Protein AF-A4TTU2-F1 (afdb_monomer_lite)

Sequence (361 aa):
MKFPWSRRRPIPAPISAWRREWPEAVPTIPEGDGVYTRAAINAEIRSVARVAGLGQDFVDGLIDRDASADEARRAAFAELAQRSGPTIRTEQVRVEHVSSHDDPDARAREMGEALYARINPAHALSEPARRYAYSTCAEMARELLTLRGHAVTGLSPAAIVTRALHTTSDFGIILGDTVGRTLRAAYQAAPSGIRQLGRQTSARDFRAVNKIMLGEAPLLEKLGEHGEIKAGTMAEAREAYKIETWARKIGITRQVIVNDDLGAFSDLARRMGQGAAETEARLLVELVEANSGNGPKLADGKPLFHADHGNKAGSGAAISDTTLSAARLALRTQKGIEDRIIRVTPKYLLVPPALETEAER

Foldseek 3Di:
DDDDDDDDDDDDDDPDPPPPDDDDDDDDDPPPPDPDDLVNQLVLLVVLCVVLVHDPVLSVVCSVVSHGSVRSNVVSVVVSVVVPPDPPPPPPPPPPCPPPCPPLVNVLVLLLLLLLCVLPVVDDHDPSSVVNVPPALLRSLLVQCVNVVHDPPPDDSLRSLVCSVVDPTCSVVSLVVSLVVLLQVLLVVDDQPLCVVDDDDDDPDFDKDKDKDKADDDDFDDADPPRDGDDDDIDIFIWTDGDDDDDDDDDDDSVCRSVSVSVVSNVVSNVNSNVVNVVVSVVSVCQCCPPNRQGPQGPVRDGVRDVVQLRHDPDDDAQDPVVVVVNQVSLQQRADPVRHGPRHGDDDDDDDPVCPVVNVD

Structure (mmCIF, N/CA/C/O backbone):
data_AF-A4TTU2-F1
#
_entry.id   AF-A4TTU2-F1
#
loop_
_atom_site.group_PDB
_atom_site.id
_atom_site.type_symbol
_atom_site.label_atom_id
_atom_site.label_alt_id
_atom_site.label_comp_id
_atom_site.label_asym_id
_atom_site.label_entity_id
_atom_site.label_seq_id
_atom_site.pdbx_PDB_ins_code
_atom_site.Cartn_x
_atom_site.Cartn_y
_atom_site.Cartn_z
_atom_site.occupancy
_atom_site.B_iso_or_equiv
_atom_site.auth_seq_id
_atom_site.auth_comp_id
_atom_site.auth_asym_id
_atom_site.auth_atom_id
_atom_site.pdbx_PDB_model_num
ATOM 1 N N . MET A 1 1 ? 51.276 -43.465 20.034 1.00 39.69 1 MET A N 1
ATOM 2 C CA . MET A 1 1 ? 50.293 -44.504 20.407 1.00 39.69 1 MET A CA 1
ATOM 3 C C . MET A 1 1 ? 49.279 -44.603 19.269 1.00 39.69 1 MET A C 1
ATOM 5 O O . MET A 1 1 ? 48.513 -43.673 19.069 1.00 39.69 1 MET A O 1
ATOM 9 N N . LYS A 1 2 ? 49.399 -45.636 18.424 1.00 36.66 2 LYS A N 1
ATOM 10 C CA . LYS A 1 2 ? 48.495 -45.931 17.297 1.00 36.66 2 LYS A CA 1
ATOM 11 C C . LYS A 1 2 ? 47.301 -46.725 17.836 1.00 36.66 2 LYS A C 1
ATOM 13 O O . LYS A 1 2 ? 47.544 -47.682 18.562 1.00 36.66 2 LYS A O 1
ATOM 18 N N . PHE A 1 3 ? 46.071 -46.399 17.438 1.00 32.44 3 PHE A N 1
ATOM 19 C CA . PHE A 1 3 ? 44.934 -47.324 17.538 1.00 32.44 3 PHE A CA 1
ATOM 20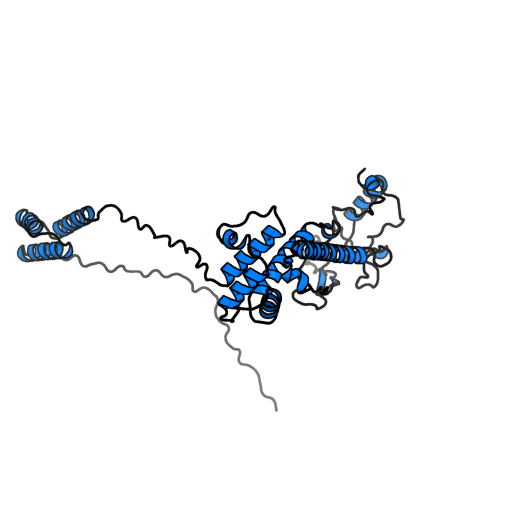 C C . PHE A 1 3 ? 44.074 -47.293 16.259 1.00 32.44 3 PHE A C 1
ATOM 22 O O . PHE A 1 3 ? 44.051 -46.266 15.578 1.00 32.44 3 PHE A O 1
ATOM 29 N N . PRO A 1 4 ? 43.454 -48.430 15.882 1.00 40.94 4 PRO A N 1
ATOM 30 C CA . PRO A 1 4 ? 43.157 -48.780 14.500 1.00 40.94 4 PRO A CA 1
ATOM 31 C C . PRO A 1 4 ? 41.667 -48.679 14.121 1.00 40.94 4 PRO A C 1
ATOM 33 O O . PRO A 1 4 ? 40.790 -48.353 14.913 1.00 40.94 4 PRO A O 1
ATOM 36 N N . TRP A 1 5 ? 41.441 -48.980 12.847 1.00 31.05 5 TRP A N 1
ATOM 37 C CA . TRP A 1 5 ? 40.225 -48.956 12.040 1.00 31.05 5 TRP A CA 1
ATOM 38 C C . TRP A 1 5 ? 38.972 -49.721 12.534 1.00 31.05 5 TRP A C 1
ATOM 40 O O . TRP A 1 5 ? 39.038 -50.831 13.049 1.00 31.05 5 TRP A O 1
ATOM 50 N N . SER A 1 6 ? 37.830 -49.152 12.117 1.00 38.03 6 SER A N 1
ATOM 51 C CA . SER A 1 6 ? 36.593 -49.766 11.589 1.00 38.03 6 SER A CA 1
ATOM 52 C C . SER A 1 6 ? 35.664 -50.600 12.484 1.00 38.03 6 SER A C 1
ATOM 54 O O . SER A 1 6 ? 35.965 -51.740 12.821 1.00 38.03 6 SER A O 1
ATOM 56 N N . ARG A 1 7 ? 34.419 -50.112 12.637 1.00 38.97 7 ARG A N 1
ATOM 57 C CA . ARG A 1 7 ? 33.187 -50.900 12.418 1.00 38.97 7 ARG A CA 1
ATOM 58 C C . ARG A 1 7 ? 32.114 -50.022 11.760 1.00 38.97 7 ARG A C 1
ATOM 60 O O . ARG A 1 7 ? 31.706 -49.004 12.311 1.00 38.97 7 ARG A O 1
ATOM 67 N N . ARG A 1 8 ? 31.691 -50.417 10.554 1.00 39.28 8 ARG A N 1
ATOM 68 C CA . ARG A 1 8 ? 30.565 -49.839 9.805 1.00 39.28 8 ARG A CA 1
ATOM 69 C C . ARG A 1 8 ? 29.252 -50.158 10.531 1.00 39.28 8 ARG A C 1
ATOM 71 O O . ARG A 1 8 ? 29.053 -51.292 10.955 1.00 39.28 8 ARG A O 1
ATOM 78 N N . ARG A 1 9 ? 28.361 -49.170 10.654 1.00 39.72 9 ARG A N 1
ATOM 79 C CA . ARG A 1 9 ? 26.955 -49.371 11.046 1.00 39.72 9 ARG A CA 1
ATOM 80 C C . ARG A 1 9 ? 26.172 -49.952 9.852 1.00 39.72 9 ARG A C 1
ATOM 82 O O . ARG A 1 9 ? 26.466 -49.553 8.725 1.00 39.72 9 ARG A O 1
ATOM 89 N N . PRO A 1 10 ? 25.215 -50.873 10.059 1.00 43.41 10 PRO A N 1
ATOM 90 C CA . PRO A 1 10 ? 24.438 -51.450 8.967 1.00 43.41 10 PRO A CA 1
ATOM 91 C C . PRO A 1 10 ? 23.460 -50.426 8.370 1.00 43.41 10 PRO A C 1
ATOM 93 O O . PRO A 1 10 ? 22.861 -49.623 9.084 1.00 43.41 10 PRO A O 1
ATOM 96 N N . ILE A 1 11 ? 23.340 -50.465 7.043 1.00 45.16 11 ILE A N 1
ATOM 97 C CA . ILE A 1 11 ? 22.445 -49.660 6.202 1.00 45.16 11 ILE A CA 1
ATOM 98 C C . ILE A 1 11 ? 21.032 -50.276 6.272 1.00 45.16 11 ILE A C 1
ATOM 100 O O . ILE A 1 11 ? 20.929 -51.501 6.182 1.00 45.16 11 ILE A O 1
ATOM 104 N N . PRO A 1 12 ? 19.946 -49.493 6.425 1.00 45.53 12 PRO A N 1
ATOM 105 C CA . PRO A 1 12 ? 18.586 -50.029 6.404 1.00 45.53 12 PRO A CA 1
ATOM 106 C C . PRO A 1 12 ? 18.167 -50.474 4.990 1.00 45.53 12 PRO A C 1
ATOM 108 O O . PRO A 1 12 ? 18.483 -49.823 3.996 1.00 45.53 12 PRO A O 1
ATOM 111 N N . ALA A 1 13 ? 17.463 -51.606 4.926 1.00 47.50 13 ALA A N 1
ATOM 112 C CA . ALA A 1 13 ? 16.973 -52.265 3.714 1.00 47.50 13 ALA A CA 1
ATOM 113 C C . ALA A 1 13 ? 15.907 -51.437 2.944 1.00 47.50 13 ALA A C 1
ATOM 115 O O . ALA A 1 13 ? 15.259 -50.572 3.538 1.00 47.50 13 ALA A O 1
ATOM 116 N N . PRO A 1 14 ? 15.709 -51.687 1.630 1.00 42.97 14 PRO A N 1
ATOM 117 C CA . PRO A 1 14 ? 14.883 -50.851 0.755 1.00 42.97 14 PRO A CA 1
ATOM 118 C C . PRO A 1 14 ? 13.366 -51.008 0.963 1.00 42.97 14 PRO A C 1
ATOM 120 O O . PRO A 1 14 ? 12.851 -52.073 1.303 1.00 42.97 14 PRO A O 1
ATOM 123 N N . ILE A 1 15 ? 12.652 -49.914 0.684 1.00 45.69 15 ILE A N 1
ATOM 124 C CA . ILE A 1 15 ? 11.195 -49.741 0.766 1.00 45.69 15 ILE A CA 1
ATOM 125 C C . ILE A 1 15 ? 10.496 -50.693 -0.220 1.00 45.69 15 ILE A C 1
ATOM 127 O O . ILE A 1 15 ? 10.371 -50.391 -1.402 1.00 45.69 15 ILE A O 1
ATOM 131 N N . SER A 1 16 ? 10.030 -51.849 0.257 1.00 44.28 16 SER A N 1
ATOM 132 C CA . SER A 1 16 ? 9.138 -52.742 -0.511 1.00 44.28 16 SER A CA 1
ATOM 133 C C . SER A 1 16 ? 8.045 -53.421 0.332 1.00 44.28 16 SER A C 1
ATOM 135 O O . SER A 1 16 ? 7.352 -54.312 -0.146 1.00 44.28 16 SER A O 1
ATOM 137 N N . ALA A 1 17 ? 7.809 -52.963 1.565 1.00 43.22 17 ALA A N 1
ATOM 138 C CA . ALA A 1 17 ? 6.915 -53.625 2.522 1.00 43.22 17 ALA A CA 1
ATOM 139 C C . ALA A 1 17 ? 5.538 -52.945 2.699 1.00 43.22 17 ALA A C 1
ATOM 141 O O . ALA A 1 17 ? 5.076 -52.767 3.820 1.00 43.22 17 ALA A O 1
ATOM 142 N N . TRP A 1 18 ? 4.855 -52.592 1.605 1.00 37.19 18 TRP A N 1
ATOM 143 C CA . TRP A 1 18 ? 3.417 -52.268 1.646 1.00 37.19 18 TRP A CA 1
ATOM 144 C C . TRP A 1 18 ? 2.642 -53.114 0.633 1.00 37.19 18 TRP A C 1
ATOM 146 O O . TRP A 1 18 ? 1.965 -52.602 -0.258 1.00 37.19 18 TRP A O 1
ATOM 156 N N . ARG A 1 19 ? 2.743 -54.441 0.763 1.00 37.75 19 ARG A N 1
ATOM 157 C CA . ARG A 1 19 ? 1.760 -55.361 0.187 1.00 37.75 19 ARG A CA 1
ATOM 158 C C . ARG A 1 19 ? 0.642 -55.498 1.220 1.00 37.75 19 ARG A C 1
ATOM 160 O O . ARG A 1 19 ? 0.854 -56.031 2.299 1.00 37.75 19 ARG A O 1
ATOM 167 N N . ARG A 1 20 ? -0.526 -54.933 0.911 1.00 43.12 20 ARG A N 1
ATOM 168 C CA . ARG A 1 20 ? -1.754 -55.067 1.702 1.00 43.12 20 ARG A CA 1
ATOM 169 C C . ARG A 1 20 ? -2.197 -56.534 1.619 1.00 43.12 20 ARG A C 1
ATOM 171 O O . ARG A 1 20 ? -2.842 -56.923 0.650 1.00 43.12 20 ARG A O 1
ATOM 178 N N . GLU A 1 21 ? -1.764 -57.346 2.578 1.00 41.00 21 GLU A N 1
ATOM 179 C CA . GLU A 1 21 ? -2.274 -58.700 2.802 1.00 41.00 21 GLU A CA 1
ATOM 180 C C . GLU A 1 21 ? -3.731 -58.585 3.257 1.00 41.00 21 GLU A C 1
ATOM 182 O O . GLU A 1 21 ? -4.039 -58.003 4.296 1.00 41.00 21 GLU A O 1
ATOM 187 N N . TRP A 1 22 ? -4.643 -59.066 2.417 1.00 40.12 22 TRP A N 1
ATOM 188 C CA . TRP A 1 22 ? -6.020 -59.317 2.817 1.00 40.12 22 TRP A CA 1
ATOM 189 C C . TRP A 1 22 ? -6.011 -60.581 3.683 1.00 40.12 22 TRP A C 1
ATOM 191 O O . TRP A 1 22 ? -5.396 -61.560 3.261 1.00 40.12 22 TRP A O 1
ATOM 201 N N . PRO A 1 23 ? -6.648 -60.604 4.865 1.00 48.16 23 PRO A N 1
ATOM 202 C CA . PRO A 1 23 ? -6.788 -61.847 5.608 1.00 48.16 23 PRO A CA 1
ATOM 203 C C . PRO A 1 23 ? -7.642 -62.832 4.796 1.00 48.16 23 PRO A C 1
ATOM 205 O O . PRO A 1 23 ? -8.808 -62.565 4.501 1.00 48.16 23 PRO A O 1
ATOM 208 N N . GLU A 1 24 ? -7.036 -63.954 4.409 1.00 50.44 24 GLU A N 1
ATOM 209 C CA . GLU A 1 24 ? -7.737 -65.139 3.920 1.00 50.44 24 GLU A CA 1
ATOM 210 C C . GLU A 1 24 ? -8.471 -65.846 5.071 1.00 50.44 24 GLU A C 1
ATOM 212 O O . GLU A 1 24 ? -8.042 -65.804 6.224 1.00 50.44 24 GLU A O 1
ATOM 217 N N . ALA A 1 25 ? -9.551 -66.536 4.690 1.00 44.88 25 ALA A N 1
ATOM 218 C CA . ALA A 1 25 ? -10.507 -67.316 5.482 1.00 44.88 25 ALA A CA 1
ATOM 219 C C . ALA A 1 25 ? -11.622 -66.515 6.187 1.00 44.88 25 ALA A C 1
ATOM 221 O O . ALA A 1 25 ? -11.540 -66.134 7.354 1.00 44.88 25 ALA A O 1
ATOM 222 N N . VAL A 1 26 ? -12.743 -66.361 5.472 1.00 46.72 26 VAL A N 1
ATOM 223 C CA . VAL A 1 26 ? -14.061 -66.165 6.091 1.00 46.72 26 VAL A CA 1
ATOM 224 C C . VAL A 1 26 ? -14.379 -67.433 6.898 1.00 46.72 26 VAL A C 1
ATOM 226 O O . VAL A 1 26 ? -14.297 -68.523 6.327 1.00 46.72 26 VAL A O 1
ATOM 229 N N . PRO A 1 27 ? -14.733 -67.347 8.192 1.00 41.09 27 PRO A N 1
ATOM 230 C CA . PRO A 1 27 ? -15.178 -68.516 8.935 1.00 41.09 27 PRO A CA 1
ATOM 231 C C . PRO A 1 27 ? -16.470 -69.043 8.303 1.00 41.09 27 PRO A C 1
ATOM 233 O O . PRO A 1 27 ? -17.492 -68.356 8.283 1.00 41.09 27 PRO A O 1
ATOM 236 N N . THR A 1 28 ? -16.423 -70.261 7.767 1.00 44.53 28 THR A N 1
ATOM 237 C CA . THR A 1 28 ? -17.619 -70.993 7.351 1.00 44.53 28 THR A CA 1
ATOM 238 C C . THR A 1 28 ? -18.471 -71.254 8.588 1.00 44.53 28 THR A C 1
ATOM 240 O O . THR A 1 28 ? -18.028 -71.924 9.523 1.00 44.53 28 THR A O 1
ATOM 243 N N . ILE A 1 29 ? -19.681 -70.699 8.605 1.00 36.28 29 ILE A N 1
ATOM 244 C CA . ILE A 1 29 ? -20.700 -71.004 9.610 1.00 36.28 29 ILE A CA 1
ATOM 245 C C . ILE A 1 29 ? -21.027 -72.499 9.463 1.00 36.28 29 ILE A C 1
ATOM 247 O O . ILE A 1 29 ? -21.279 -72.930 8.338 1.00 36.28 29 ILE A O 1
ATOM 251 N N . PRO A 1 30 ? -20.994 -73.307 10.535 1.00 40.56 30 PRO A N 1
ATOM 252 C CA . PRO A 1 30 ? -21.397 -74.702 10.434 1.00 40.56 30 PRO A CA 1
ATOM 253 C C . PRO A 1 30 ? -22.881 -74.763 10.052 1.00 40.56 30 PRO A C 1
ATOM 255 O O . PRO A 1 30 ? -23.725 -74.212 10.761 1.00 40.56 30 PRO A O 1
ATOM 258 N N . GLU A 1 31 ? -23.196 -75.415 8.932 1.00 43.19 31 GLU A N 1
ATOM 259 C CA . GLU A 1 31 ? -24.565 -75.796 8.584 1.00 43.19 31 GLU A CA 1
ATOM 260 C C . GLU A 1 31 ? -25.052 -76.789 9.645 1.00 43.19 31 GLU A C 1
ATOM 262 O O . GLU A 1 31 ? -24.618 -77.938 9.720 1.00 43.19 31 GLU A O 1
ATOM 267 N N . GLY A 1 32 ? -25.8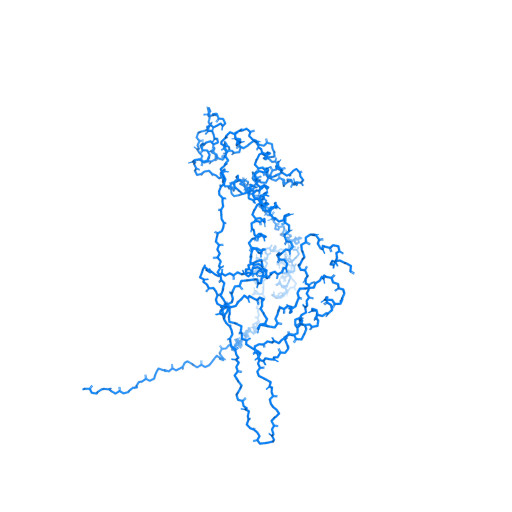81 -76.294 10.562 1.00 41.66 32 GLY A N 1
ATOM 268 C CA . GLY A 1 32 ? -26.500 -77.105 11.594 1.00 41.66 32 GLY A CA 1
ATOM 269 C C . GLY A 1 32 ? -27.661 -77.899 11.015 1.00 41.66 32 GLY A C 1
ATOM 270 O O . GLY A 1 32 ? -28.800 -77.455 11.112 1.00 41.66 32 GLY A O 1
ATOM 271 N N . ASP A 1 33 ? -27.389 -79.094 10.494 1.00 48.25 33 ASP A N 1
ATOM 272 C CA . ASP A 1 33 ? -28.404 -80.122 10.215 1.00 48.25 33 ASP A CA 1
ATOM 273 C C . ASP A 1 33 ? -28.895 -80.765 11.527 1.00 48.25 33 ASP A C 1
ATOM 275 O O . ASP A 1 33 ? -28.746 -81.961 11.791 1.00 48.25 33 ASP A O 1
ATOM 279 N N . GLY A 1 34 ? -29.460 -79.942 12.410 1.00 50.78 34 GLY A N 1
ATOM 280 C CA . GLY A 1 34 ? -30.191 -80.400 13.582 1.00 50.78 34 GLY A CA 1
ATOM 281 C C . GLY A 1 34 ? -31.668 -80.520 13.236 1.00 50.78 34 GLY A C 1
ATOM 282 O O . GLY A 1 34 ? -32.303 -79.526 12.902 1.00 50.78 34 GLY A O 1
ATOM 283 N N . VAL A 1 35 ? -32.250 -81.715 13.353 1.00 51.94 35 VAL A N 1
ATOM 284 C CA . VAL A 1 35 ? -33.712 -81.881 13.328 1.00 51.94 35 VAL A CA 1
ATOM 285 C C . VAL A 1 35 ? -34.285 -81.141 14.542 1.00 51.94 35 VAL A C 1
ATOM 287 O O . VAL A 1 35 ? -34.326 -81.671 15.653 1.00 51.94 35 VAL A O 1
ATOM 290 N N . TYR A 1 36 ? -34.676 -79.881 14.357 1.00 61.00 36 TYR A N 1
ATOM 291 C CA . TYR A 1 36 ? -35.294 -79.087 15.410 1.00 61.00 36 TYR A CA 1
ATOM 292 C C . TYR A 1 36 ? -36.666 -79.681 15.736 1.00 61.00 36 TYR A C 1
ATOM 294 O O . TYR A 1 36 ? -37.533 -79.812 14.873 1.00 61.00 36 TYR A O 1
ATOM 302 N N . THR A 1 37 ? -36.884 -80.049 16.998 1.00 75.56 37 THR A N 1
ATOM 303 C CA . THR A 1 37 ? -38.215 -80.453 17.460 1.00 75.56 37 THR A CA 1
ATOM 304 C C . THR A 1 37 ? -39.182 -79.275 17.314 1.00 75.56 37 THR A C 1
ATOM 306 O O . THR A 1 37 ? -38.791 -78.121 17.503 1.00 75.56 37 THR A O 1
ATOM 309 N N . ARG A 1 38 ? -40.468 -79.532 17.026 1.00 78.88 38 ARG A N 1
ATOM 310 C CA . ARG A 1 38 ? -41.476 -78.459 16.868 1.00 78.88 38 ARG A CA 1
ATOM 311 C C . ARG A 1 38 ? -41.530 -77.517 18.081 1.00 78.88 38 ARG A C 1
ATOM 313 O O . ARG A 1 38 ? -41.762 -76.321 17.942 1.00 78.88 38 ARG A O 1
ATOM 320 N N . ALA A 1 39 ? -41.234 -78.035 19.273 1.00 77.38 39 ALA A N 1
ATOM 321 C CA . ALA A 1 39 ? -41.108 -77.241 20.491 1.00 77.38 39 ALA A CA 1
ATOM 322 C C . ALA A 1 39 ? -39.953 -76.219 20.437 1.00 77.38 39 ALA A C 1
ATOM 324 O O . ALA A 1 39 ? -40.135 -75.085 20.883 1.00 77.38 39 ALA A O 1
ATOM 325 N N . ALA A 1 40 ? -38.799 -76.588 19.870 1.00 78.31 40 ALA A N 1
ATOM 326 C CA . ALA A 1 40 ? -37.655 -75.694 19.699 1.00 78.31 40 ALA A CA 1
ATOM 327 C C . ALA A 1 40 ? -37.948 -74.590 18.671 1.00 78.31 40 ALA A C 1
ATOM 329 O O . ALA A 1 40 ? -37.682 -73.420 18.941 1.00 78.31 40 ALA A O 1
ATOM 330 N N . ILE A 1 41 ? -38.598 -74.941 17.555 1.00 80.75 41 ILE A N 1
ATOM 331 C CA . ILE A 1 41 ? -39.021 -73.975 16.528 1.00 80.75 41 ILE A CA 1
ATOM 332 C C . ILE A 1 41 ? -40.024 -72.976 17.123 1.00 80.75 41 ILE A C 1
ATOM 334 O O . ILE A 1 41 ? -39.843 -71.769 17.002 1.00 80.75 41 ILE A O 1
ATOM 338 N N . ASN A 1 42 ? -41.028 -73.445 17.869 1.00 85.31 42 ASN A N 1
ATOM 339 C CA . ASN A 1 42 ? -42.011 -72.563 18.510 1.00 85.31 42 ASN A CA 1
ATOM 340 C C . ASN A 1 42 ? -41.389 -71.645 19.578 1.00 85.31 42 ASN A C 1
ATOM 342 O O . ASN A 1 42 ? -41.843 -70.514 19.768 1.00 85.31 42 ASN A O 1
ATOM 346 N N . ALA A 1 43 ? -40.362 -72.111 20.296 1.00 84.38 43 ALA A N 1
ATOM 347 C CA . ALA A 1 43 ? -39.614 -71.271 21.232 1.00 84.38 43 ALA A CA 1
ATOM 348 C C . ALA A 1 43 ? -38.839 -70.167 20.496 1.00 84.38 43 ALA A C 1
ATOM 350 O O . ALA A 1 43 ? -38.802 -69.022 20.956 1.00 84.38 43 ALA A O 1
ATOM 351 N N . GLU A 1 44 ? -38.284 -70.488 19.331 1.00 82.25 44 GLU A N 1
ATOM 352 C CA . GLU A 1 44 ? -37.583 -69.525 18.493 1.00 82.25 44 GLU A CA 1
ATOM 353 C C . GLU A 1 44 ? -38.533 -68.489 17.880 1.00 82.25 44 GLU A C 1
ATOM 355 O O . GLU A 1 44 ? -38.262 -67.294 17.988 1.00 82.25 44 GLU A O 1
ATOM 360 N N . ILE A 1 45 ? -39.690 -68.909 17.355 1.00 85.94 45 ILE A N 1
ATOM 361 C CA . ILE A 1 45 ? -40.743 -68.009 16.844 1.00 85.94 45 ILE A CA 1
ATOM 362 C C . ILE A 1 45 ? -41.144 -66.987 17.920 1.00 85.94 45 ILE A C 1
ATOM 364 O O . ILE A 1 45 ? -41.213 -65.785 17.654 1.00 85.94 45 ILE A O 1
ATOM 368 N N . ARG A 1 46 ? -41.337 -67.443 19.165 1.00 86.44 46 ARG A N 1
ATOM 369 C CA . ARG A 1 46 ? -41.646 -66.565 20.307 1.00 86.44 46 ARG A CA 1
ATOM 370 C C . ARG A 1 46 ? -40.505 -65.607 20.647 1.00 86.44 46 ARG A C 1
ATOM 372 O O . ARG A 1 46 ? -40.768 -64.471 21.037 1.00 86.44 46 ARG A O 1
ATOM 379 N N . SER A 1 47 ? -39.253 -66.047 20.521 1.00 85.62 47 SER A N 1
ATOM 380 C CA . SER A 1 47 ? -38.077 -65.203 20.760 1.00 85.62 47 SER A CA 1
ATOM 381 C C . SER A 1 47 ? -37.950 -64.114 19.692 1.00 85.62 47 SER A C 1
ATOM 383 O O . SER A 1 47 ? -37.811 -62.938 20.025 1.00 85.62 47 SER A O 1
ATOM 385 N N . VAL A 1 48 ? -38.115 -64.480 18.417 1.00 84.62 48 VAL A N 1
ATOM 386 C CA . VAL A 1 48 ? -38.116 -63.548 17.279 1.00 84.62 48 VAL A CA 1
ATOM 387 C C . VAL A 1 48 ? -39.228 -62.509 17.425 1.00 84.62 48 VAL A C 1
ATOM 389 O O . VAL A 1 48 ? -38.960 -61.314 17.316 1.00 84.62 48 VAL A O 1
ATOM 392 N N . ALA A 1 49 ? -40.453 -62.932 17.751 1.00 85.31 49 ALA A N 1
ATOM 393 C CA . ALA A 1 49 ? -41.565 -62.009 17.973 1.00 85.31 49 ALA A CA 1
ATOM 394 C C . ALA A 1 49 ? -41.313 -61.059 19.155 1.00 85.31 49 ALA A C 1
ATOM 396 O O . ALA A 1 49 ? -41.611 -59.870 19.053 1.00 85.31 49 ALA A O 1
ATOM 397 N N . ARG A 1 50 ? -40.697 -61.541 20.245 1.00 85.06 50 ARG A N 1
ATOM 398 C CA . ARG A 1 50 ? -40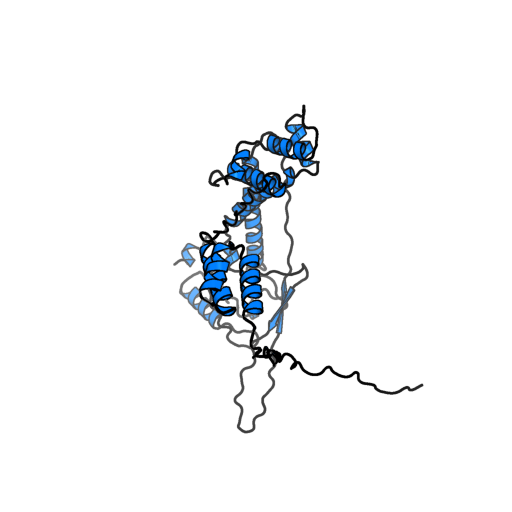.326 -60.702 21.396 1.00 85.06 50 ARG A CA 1
ATOM 399 C C . ARG A 1 50 ? -39.302 -59.634 21.017 1.00 85.06 50 ARG A C 1
ATOM 401 O O . ARG A 1 50 ? -39.476 -58.481 21.397 1.00 85.06 50 ARG A O 1
ATOM 408 N N . VAL A 1 51 ? -38.258 -60.006 20.276 1.00 80.88 51 VAL A N 1
ATOM 409 C CA . VAL A 1 51 ? -37.217 -59.066 19.820 1.00 80.88 51 VAL A CA 1
ATOM 410 C C . VAL A 1 51 ? -37.796 -58.039 18.845 1.00 80.88 51 VAL A C 1
ATOM 412 O O . VAL A 1 51 ? -37.449 -56.864 18.914 1.00 80.88 51 VAL A O 1
ATOM 415 N N . ALA A 1 52 ? -38.720 -58.459 17.981 1.00 79.94 52 ALA A N 1
ATOM 416 C CA . ALA A 1 52 ? -39.380 -57.594 17.008 1.00 79.94 52 ALA A CA 1
ATOM 417 C C . ALA A 1 52 ? -40.563 -56.776 17.579 1.00 79.94 52 ALA A C 1
ATOM 419 O O . ALA A 1 52 ? -41.166 -55.980 16.858 1.00 79.94 52 ALA A O 1
ATOM 420 N N . GLY A 1 53 ? -40.929 -56.962 18.854 1.00 82.81 53 GLY A N 1
ATOM 421 C CA . GLY A 1 53 ? -42.084 -56.296 19.468 1.00 82.81 53 GLY A CA 1
ATOM 422 C C . GLY A 1 53 ? -43.428 -56.665 18.818 1.00 82.81 53 GLY A C 1
ATOM 423 O O . GLY A 1 53 ? -44.326 -55.824 18.720 1.00 82.81 53 GLY A O 1
ATOM 424 N N . LEU A 1 54 ? -43.557 -57.892 18.310 1.00 83.94 54 LEU A N 1
ATOM 425 C CA . LEU A 1 54 ? -44.763 -58.417 17.662 1.00 83.94 54 LEU A CA 1
ATOM 426 C C . LEU A 1 54 ? -45.673 -59.096 18.700 1.00 83.94 54 LEU A C 1
ATOM 428 O O . LEU A 1 54 ? -45.195 -59.685 19.668 1.00 83.94 54 LEU A O 1
ATOM 432 N N . GLY A 1 55 ? -46.991 -58.963 18.519 1.00 83.56 55 GLY A N 1
ATOM 433 C CA . GLY A 1 55 ? -47.999 -59.478 19.454 1.00 83.56 55 GLY A CA 1
ATOM 434 C C . GLY A 1 55 ? -48.144 -61.004 19.426 1.00 83.56 55 GLY A C 1
ATOM 435 O O . GLY A 1 55 ? -47.624 -61.669 18.530 1.00 83.56 55 GLY A O 1
ATOM 436 N N . GLN A 1 56 ? -48.880 -61.552 20.399 1.00 81.75 56 GLN A N 1
ATOM 437 C CA . GLN A 1 56 ? -49.182 -62.992 20.484 1.00 81.75 56 GLN A CA 1
ATOM 438 C C . GLN A 1 56 ? -49.922 -63.501 19.236 1.00 81.75 56 GLN A C 1
ATOM 440 O O . GLN A 1 56 ? -49.545 -64.538 18.711 1.00 81.75 56 GLN A O 1
ATOM 445 N N . ASP A 1 57 ? -50.834 -62.714 18.658 1.00 85.69 57 ASP A N 1
ATOM 446 C CA . ASP A 1 57 ? -51.574 -63.096 17.442 1.00 85.69 57 ASP A CA 1
ATOM 447 C C . ASP A 1 57 ? -50.655 -63.412 16.242 1.00 85.69 57 ASP A C 1
ATOM 449 O O . ASP A 1 57 ? -50.933 -64.299 15.436 1.00 85.69 57 ASP A O 1
ATOM 453 N N . PHE A 1 58 ? -49.520 -62.710 16.130 1.00 85.75 58 PHE A N 1
ATOM 454 C CA . PHE A 1 58 ? -48.517 -62.969 15.092 1.00 85.75 58 PHE A CA 1
ATOM 455 C C . PHE A 1 58 ? -47.771 -64.284 15.344 1.00 85.75 58 PHE A C 1
ATOM 457 O O . PHE A 1 58 ? -47.471 -65.027 14.410 1.00 85.75 58 PHE A O 1
ATOM 464 N N . VAL A 1 59 ? -47.474 -64.580 16.611 1.00 85.38 59 VAL A N 1
ATOM 465 C CA . VAL A 1 59 ? -46.851 -65.844 17.017 1.00 85.38 59 VAL A CA 1
ATOM 466 C C . VAL A 1 59 ? -47.793 -67.005 16.726 1.00 85.38 59 VAL A C 1
ATOM 468 O O . VAL A 1 59 ? -47.361 -67.981 16.117 1.00 85.38 59 VAL A O 1
ATOM 471 N N . ASP A 1 60 ? -49.060 -66.886 17.111 1.00 87.56 60 ASP A N 1
ATOM 472 C CA . ASP A 1 60 ? -50.049 -67.952 16.961 1.00 87.56 60 ASP A CA 1
ATOM 473 C C . ASP A 1 60 ? -50.293 -68.266 15.481 1.00 87.56 60 ASP A C 1
ATOM 475 O O . ASP A 1 60 ? -50.188 -69.421 15.078 1.00 87.56 60 ASP A O 1
ATOM 479 N N . GLY A 1 61 ? -50.415 -67.248 14.621 1.00 87.06 61 GLY A N 1
ATOM 480 C CA . GLY A 1 61 ? -50.531 -67.459 13.173 1.00 87.06 61 GLY A CA 1
ATOM 481 C C . GLY A 1 61 ? -49.314 -68.146 12.532 1.00 87.06 61 GLY A C 1
ATOM 482 O O . GLY A 1 61 ? -49.459 -68.892 11.561 1.00 87.06 61 GLY A O 1
ATOM 483 N N . LEU A 1 62 ? -48.102 -67.934 13.063 1.00 85.75 62 LEU A N 1
ATOM 484 C CA . LEU A 1 62 ? -46.895 -68.644 12.618 1.00 85.75 62 LEU A CA 1
ATOM 485 C C . LEU A 1 62 ? -46.831 -70.081 13.152 1.00 85.75 62 LEU A C 1
ATOM 487 O O . LEU A 1 62 ? -46.332 -70.972 12.458 1.00 85.75 62 LEU A O 1
ATOM 491 N N . ILE A 1 63 ? -47.322 -70.306 14.370 1.00 86.69 63 ILE A N 1
ATOM 492 C CA . ILE A 1 63 ? -47.352 -71.629 14.990 1.00 86.69 63 ILE A CA 1
ATOM 493 C C . ILE A 1 63 ? -48.404 -72.516 14.315 1.00 86.69 63 ILE A C 1
ATOM 495 O O . ILE A 1 63 ? -48.081 -73.664 13.998 1.00 86.69 63 ILE A O 1
ATOM 499 N N . ASP A 1 64 ? -49.593 -71.978 14.037 1.00 87.94 64 ASP A N 1
ATOM 500 C CA . ASP A 1 64 ? -50.737 -72.697 13.463 1.00 87.94 64 ASP A CA 1
ATOM 501 C C . ASP A 1 64 ? -50.488 -73.167 12.027 1.00 87.94 64 ASP A C 1
ATOM 503 O O . ASP A 1 64 ? -50.942 -74.237 11.628 1.00 87.94 64 ASP A O 1
ATOM 507 N N . ARG A 1 65 ? -49.720 -72.399 11.246 1.00 84.50 65 ARG A N 1
ATOM 508 C CA . ARG A 1 65 ? -49.353 -72.755 9.863 1.00 84.50 65 ARG A CA 1
ATOM 509 C C . ARG A 1 65 ? -48.083 -73.603 9.745 1.00 84.50 65 ARG A C 1
ATOM 511 O O . ARG A 1 65 ? -47.544 -73.738 8.652 1.00 84.50 65 ARG A O 1
ATOM 518 N N . ASP A 1 66 ? -47.587 -74.114 10.867 1.00 82.81 66 ASP A N 1
ATOM 519 C CA . ASP A 1 66 ? -46.374 -74.930 10.962 1.00 82.81 66 ASP A CA 1
ATOM 520 C C . ASP A 1 66 ? -45.094 -74.254 10.415 1.00 82.81 66 ASP A C 1
ATOM 522 O O . ASP A 1 66 ? -44.198 -74.912 9.892 1.00 82.81 66 ASP A O 1
ATOM 526 N N . ALA A 1 67 ? -44.976 -72.922 10.543 1.00 82.50 67 ALA A N 1
ATOM 527 C CA . ALA A 1 67 ? -43.880 -72.165 9.925 1.00 82.50 67 ALA A CA 1
ATOM 528 C C . ALA A 1 67 ? -42.497 -72.560 10.473 1.00 82.50 67 ALA A C 1
ATOM 530 O O . ALA A 1 67 ? -42.355 -72.894 11.657 1.00 82.50 67 ALA A O 1
ATOM 531 N N . SER A 1 68 ? -41.471 -72.468 9.623 1.00 85.00 68 SER A N 1
ATOM 532 C CA . SER A 1 68 ? -40.073 -72.670 10.030 1.00 85.00 68 SER A CA 1
ATOM 533 C C . SER A 1 68 ? -39.484 -71.436 10.731 1.00 85.00 68 SER A C 1
ATOM 535 O O . SER A 1 68 ? -39.990 -70.317 10.609 1.00 85.00 68 SER A O 1
ATOM 537 N N . ALA A 1 69 ? -38.370 -71.618 11.446 1.00 79.81 69 ALA A N 1
ATOM 538 C CA . ALA A 1 69 ? -37.665 -70.524 12.117 1.00 79.81 69 ALA A CA 1
ATOM 539 C C . ALA A 1 69 ? -37.236 -69.408 11.143 1.00 79.81 69 ALA A C 1
ATOM 541 O O . ALA A 1 69 ? -37.408 -68.223 11.435 1.00 79.81 69 ALA A O 1
ATOM 542 N N . ASP A 1 70 ? -36.758 -69.764 9.948 1.00 78.06 70 ASP A N 1
ATOM 543 C CA . ASP A 1 70 ? -36.355 -68.782 8.935 1.00 78.06 70 ASP A CA 1
ATOM 544 C C . ASP A 1 70 ? -37.542 -68.064 8.284 1.00 78.06 70 ASP A C 1
ATOM 546 O O . ASP A 1 70 ? -37.440 -66.890 7.918 1.00 78.06 70 ASP A O 1
ATOM 550 N N . GLU A 1 71 ? -38.700 -68.715 8.165 1.00 81.44 71 GLU A N 1
ATOM 551 C CA . GLU A 1 71 ? -39.941 -68.042 7.764 1.00 81.44 71 GLU A CA 1
ATOM 552 C C . GLU A 1 71 ? -40.417 -67.048 8.816 1.00 81.44 71 GLU A C 1
ATOM 554 O O . GLU A 1 71 ? -40.850 -65.950 8.464 1.00 81.44 71 GLU A O 1
ATOM 559 N N . ALA A 1 72 ? -40.294 -67.395 10.096 1.00 84.31 72 ALA A N 1
ATOM 560 C CA . ALA A 1 72 ? -40.641 -66.505 11.194 1.00 84.31 72 ALA A CA 1
ATOM 561 C C . ALA A 1 72 ? -39.725 -65.278 11.251 1.00 84.31 72 ALA A C 1
ATOM 563 O O . ALA A 1 72 ? -40.219 -64.158 11.387 1.00 84.31 72 ALA A O 1
ATOM 564 N N . ARG A 1 73 ? -38.409 -65.458 11.065 1.00 81.44 73 ARG A N 1
ATOM 565 C CA . ARG A 1 73 ? -37.447 -64.346 10.959 1.00 81.44 73 ARG A CA 1
ATOM 566 C C . ARG A 1 73 ? -37.783 -63.441 9.776 1.00 81.44 73 ARG A C 1
ATOM 568 O O . ARG A 1 73 ? -37.892 -62.232 9.960 1.00 81.44 73 ARG A O 1
ATOM 575 N N . ARG A 1 74 ? -38.010 -64.003 8.582 1.00 84.81 74 ARG A N 1
ATOM 576 C CA . ARG A 1 74 ? -38.377 -63.218 7.386 1.00 84.81 74 ARG A CA 1
ATOM 577 C C . ARG A 1 74 ? -39.687 -62.455 7.569 1.00 84.81 74 ARG A C 1
ATOM 579 O O . ARG A 1 74 ? -39.744 -61.276 7.231 1.00 84.81 74 ARG A O 1
ATOM 586 N N . ALA A 1 75 ? -40.713 -63.099 8.125 1.00 84.06 75 ALA A N 1
ATOM 587 C CA . ALA A 1 75 ? -41.996 -62.458 8.396 1.00 84.06 75 ALA A CA 1
ATOM 588 C C . ALA A 1 75 ? -41.855 -61.329 9.429 1.00 84.06 75 ALA A C 1
ATOM 590 O O . ALA A 1 75 ? -42.388 -60.242 9.227 1.00 84.06 75 ALA A O 1
ATOM 591 N N . ALA A 1 76 ? -41.074 -61.544 10.492 1.00 84.06 76 ALA A N 1
ATOM 592 C CA . ALA A 1 76 ? -40.823 -60.519 11.499 1.00 84.06 76 ALA A CA 1
ATOM 593 C C . ALA A 1 76 ? -40.028 -59.328 10.940 1.00 84.06 76 ALA A C 1
ATOM 595 O O . ALA A 1 76 ? -40.347 -58.182 11.246 1.00 84.06 76 ALA A O 1
ATOM 596 N N . PHE A 1 77 ? -39.035 -59.576 10.080 1.00 80.00 77 PHE A N 1
ATOM 597 C CA . PHE A 1 77 ? -38.312 -58.513 9.374 1.00 80.00 77 PHE A CA 1
ATOM 598 C C . PHE A 1 77 ? -39.218 -57.724 8.422 1.00 80.00 77 PHE A C 1
ATOM 600 O O . PHE A 1 77 ? -39.083 -56.505 8.345 1.00 80.00 77 PHE A O 1
ATOM 607 N N . ALA A 1 78 ? -40.151 -58.382 7.729 1.00 82.81 78 ALA A N 1
ATOM 608 C CA . ALA A 1 78 ? -41.117 -57.706 6.865 1.00 82.81 78 ALA A CA 1
ATOM 609 C C . ALA A 1 78 ? -42.064 -56.795 7.667 1.00 82.81 78 ALA A C 1
ATOM 611 O O . ALA A 1 78 ? -42.275 -55.645 7.286 1.00 82.81 78 ALA A O 1
ATOM 612 N N . GLU A 1 79 ? -42.562 -57.267 8.812 1.00 80.00 79 GLU A N 1
ATOM 613 C CA . GLU A 1 79 ? -43.384 -56.466 9.729 1.00 80.00 79 GLU A CA 1
ATOM 614 C C . GLU A 1 79 ? -42.604 -55.290 10.334 1.00 80.00 79 GLU A C 1
ATOM 616 O O . GLU A 1 79 ? -43.103 -54.167 10.394 1.00 80.00 79 GLU A O 1
ATOM 621 N N . LEU A 1 80 ? -41.344 -55.498 10.726 1.00 79.31 80 LEU A N 1
ATOM 622 C CA . LEU A 1 80 ? -40.468 -54.417 11.190 1.00 79.31 80 LEU A CA 1
ATOM 623 C C . LEU A 1 80 ? -40.175 -53.390 10.090 1.00 79.31 80 LEU A C 1
ATOM 625 O O . LEU A 1 80 ? -40.115 -52.191 10.370 1.00 79.31 80 LEU A O 1
ATOM 629 N N . ALA A 1 81 ? -40.023 -53.831 8.841 1.00 74.19 81 ALA A N 1
ATOM 630 C CA . ALA A 1 81 ? -39.836 -52.943 7.698 1.00 74.19 81 ALA A CA 1
ATOM 631 C C . ALA A 1 81 ? -41.098 -52.117 7.397 1.00 74.19 81 ALA A C 1
ATOM 633 O O . ALA A 1 81 ? -40.975 -50.950 7.044 1.00 74.19 81 ALA A O 1
ATOM 634 N N . GLN A 1 82 ? -42.298 -52.674 7.593 1.00 74.44 82 GLN A N 1
ATOM 635 C CA . GLN A 1 82 ? -43.554 -51.921 7.466 1.00 74.44 82 GLN A CA 1
ATOM 636 C C . GLN A 1 82 ? -43.806 -50.976 8.653 1.00 74.44 82 GLN A C 1
ATOM 638 O O . GLN A 1 82 ? -44.345 -49.886 8.467 1.00 74.44 82 GLN A O 1
ATOM 643 N N . ARG A 1 83 ? -43.385 -51.358 9.869 1.00 68.25 83 ARG A N 1
ATOM 644 C CA . ARG A 1 83 ? -43.424 -50.504 11.075 1.00 68.25 83 ARG A CA 1
ATOM 645 C C . ARG A 1 83 ? -42.361 -49.415 11.087 1.00 68.25 83 ARG A C 1
ATOM 647 O O . ARG A 1 83 ? -42.492 -48.452 11.842 1.00 68.25 83 ARG A O 1
ATOM 654 N N . SER A 1 84 ? -41.318 -49.557 10.274 1.00 57.25 84 SER A N 1
ATOM 655 C CA . SER A 1 84 ? -40.393 -48.470 9.980 1.00 57.25 84 SER A CA 1
ATOM 656 C C . SER A 1 84 ? -41.186 -47.414 9.212 1.00 57.25 84 SER A C 1
ATOM 658 O O . SER A 1 84 ? -41.316 -47.483 7.994 1.00 57.25 84 SER A O 1
ATOM 660 N N . GLY A 1 85 ? -41.804 -46.496 9.963 1.00 58.16 85 GLY A N 1
ATOM 661 C CA . GLY A 1 85 ? -42.604 -45.388 9.452 1.00 58.16 85 GLY A CA 1
ATOM 662 C C . GLY A 1 85 ? -41.844 -44.537 8.427 1.00 58.16 85 GLY A C 1
ATOM 663 O O . GLY A 1 85 ? -40.663 -44.792 8.169 1.00 58.16 85 GLY A O 1
ATOM 664 N N . PRO A 1 86 ? -42.508 -43.528 7.822 1.00 51.44 86 PRO A N 1
ATOM 665 C CA . PRO A 1 86 ? -41.945 -42.758 6.717 1.00 51.44 86 PRO A CA 1
ATOM 666 C C . PRO A 1 86 ? -40.523 -42.346 7.060 1.00 51.44 86 PRO A C 1
ATOM 668 O O . PRO A 1 86 ? -40.284 -41.916 8.190 1.00 51.44 86 PRO A O 1
ATOM 671 N N . THR A 1 87 ? -39.613 -42.537 6.095 1.00 51.03 87 THR A N 1
ATOM 672 C CA . THR A 1 87 ? -38.187 -42.223 6.191 1.00 51.03 87 THR A CA 1
ATOM 673 C C . THR A 1 87 ? -38.016 -41.061 7.144 1.00 51.03 87 THR A C 1
ATOM 675 O O . THR A 1 87 ? -38.491 -39.965 6.835 1.00 51.03 87 THR A O 1
ATOM 678 N N . ILE A 1 88 ? -37.413 -41.311 8.313 1.00 47.69 88 ILE A N 1
ATOM 679 C CA . ILE A 1 88 ? -36.995 -40.237 9.200 1.00 47.69 88 ILE A CA 1
ATOM 680 C C . ILE A 1 88 ? -36.063 -39.413 8.327 1.00 47.69 88 ILE A C 1
ATOM 682 O O . ILE A 1 88 ? -34.898 -39.756 8.122 1.00 47.69 88 ILE A O 1
ATOM 686 N N . ARG A 1 89 ? -36.606 -38.346 7.739 1.00 49.16 89 ARG A N 1
ATOM 687 C CA . ARG A 1 89 ? -35.814 -37.212 7.337 1.00 49.16 89 ARG A CA 1
ATOM 688 C C . ARG A 1 89 ? -35.227 -36.797 8.661 1.00 49.16 89 ARG A C 1
ATOM 690 O O . ARG A 1 89 ? -35.889 -36.166 9.477 1.00 49.16 89 ARG A O 1
ATOM 697 N N . THR A 1 90 ? -33.986 -37.199 8.891 1.00 44.69 90 THR A N 1
ATOM 698 C CA . THR A 1 90 ? -33.107 -36.351 9.654 1.00 44.69 90 THR A CA 1
ATOM 699 C C . THR A 1 90 ? -33.094 -35.062 8.843 1.00 44.69 90 THR A C 1
ATOM 701 O O . THR A 1 90 ? -32.256 -34.863 7.963 1.00 44.69 90 THR A O 1
ATOM 704 N N . GLU A 1 91 ? -34.067 -34.186 9.100 1.00 41.69 91 GLU A N 1
ATOM 705 C CA . GLU A 1 91 ? -33.728 -32.797 9.266 1.00 41.69 91 GLU A CA 1
ATOM 706 C C . GLU A 1 91 ? -32.576 -32.871 10.254 1.00 41.69 91 GLU A C 1
ATOM 708 O O . GLU A 1 91 ? -32.736 -33.017 11.464 1.00 41.69 91 GLU A O 1
ATOM 713 N N . GLN A 1 92 ? -31.363 -32.880 9.701 1.00 38.25 92 GLN A N 1
ATOM 714 C CA . GLN A 1 92 ? -30.325 -32.123 10.337 1.00 38.25 92 GLN A CA 1
ATOM 715 C C . GLN A 1 92 ? -31.041 -30.818 10.632 1.00 38.25 92 GLN A C 1
ATOM 717 O O . GLN A 1 92 ? -31.356 -30.067 9.705 1.00 38.25 92 GLN A O 1
ATOM 722 N N . VAL A 1 93 ? -31.402 -30.607 11.899 1.00 40.16 93 VAL A N 1
ATOM 723 C CA . VAL A 1 93 ? -31.496 -29.260 12.409 1.00 40.16 93 VAL A CA 1
ATOM 724 C C . VAL A 1 93 ? -30.126 -28.737 12.047 1.00 40.16 93 VAL A C 1
ATOM 726 O O . VAL A 1 93 ? -29.122 -29.024 12.700 1.00 40.16 93 VAL A O 1
ATOM 729 N N . ARG A 1 94 ? -30.061 -28.091 10.883 1.00 40.69 94 ARG A N 1
ATOM 730 C CA . ARG A 1 94 ? -29.032 -27.142 10.587 1.00 40.69 94 ARG A CA 1
ATOM 731 C C . ARG A 1 94 ? -29.315 -26.150 11.689 1.00 40.69 94 ARG A C 1
ATOM 733 O O . ARG A 1 94 ? -30.207 -25.318 11.579 1.00 40.69 94 ARG A O 1
ATOM 740 N N . VAL A 1 95 ? -28.631 -26.348 12.811 1.00 41.31 95 VAL A N 1
ATOM 741 C CA . VAL A 1 95 ? -28.286 -25.256 13.682 1.00 41.31 95 VAL A CA 1
ATOM 742 C C . VAL A 1 95 ? -27.532 -24.369 12.710 1.00 41.31 95 VAL A C 1
ATOM 744 O O . VAL A 1 95 ? -26.339 -24.541 12.463 1.00 41.31 95 VAL A O 1
ATOM 747 N N . GLU A 1 96 ? -28.269 -23.487 12.033 1.00 42.72 96 GLU A N 1
ATOM 748 C CA . GLU A 1 96 ? -27.733 -22.181 11.779 1.00 42.72 96 GLU A CA 1
ATOM 749 C C . GLU A 1 96 ? -27.211 -21.805 13.150 1.00 42.72 96 GLU A C 1
ATOM 751 O O . GLU A 1 96 ? -27.970 -21.597 14.098 1.00 42.72 96 GLU A O 1
ATOM 756 N N . HIS A 1 97 ? -25.891 -21.864 13.298 1.00 42.22 97 HIS A N 1
ATOM 757 C CA . HIS A 1 97 ? -25.252 -20.933 14.183 1.00 42.22 97 HIS A CA 1
ATOM 758 C C . HIS A 1 97 ? -25.803 -19.587 13.713 1.00 42.22 97 HIS A C 1
ATOM 760 O O . HIS A 1 97 ? -25.264 -18.983 12.788 1.00 42.22 97 HIS A O 1
ATOM 766 N N . VAL A 1 98 ? -26.919 -19.155 14.308 1.00 47.00 98 VAL A N 1
ATOM 767 C CA . VAL A 1 98 ? -27.150 -17.753 14.582 1.00 47.00 98 VAL A CA 1
ATOM 768 C C . VAL A 1 98 ? -25.871 -17.414 15.306 1.00 47.00 98 VAL A C 1
ATOM 770 O O . VAL A 1 98 ? -25.661 -17.851 16.440 1.00 47.00 98 VAL A O 1
ATOM 773 N N . SER A 1 99 ? -24.915 -16.880 14.545 1.00 50.28 99 SER A N 1
ATOM 774 C CA . SER A 1 99 ? -23.605 -16.499 15.033 1.00 50.28 99 SER A CA 1
ATOM 775 C C . SER A 1 99 ? -23.880 -15.797 16.338 1.00 50.28 99 SER A C 1
ATOM 777 O O . SER A 1 99 ? -24.626 -14.820 16.329 1.00 50.28 99 SER A O 1
ATOM 779 N N . SER A 1 100 ? -23.409 -16.365 17.449 1.00 51.81 100 SER A N 1
ATOM 780 C CA . SER A 1 100 ? -23.610 -15.738 18.742 1.00 51.81 100 SER A CA 1
ATOM 781 C C . SER A 1 100 ? -23.084 -14.318 18.589 1.00 51.81 100 SER A C 1
ATOM 783 O O . SER A 1 100 ? -21.884 -14.116 18.405 1.00 51.81 100 SER A O 1
ATOM 785 N N . HIS A 1 101 ? -23.990 -13.341 18.556 1.00 57.81 101 HIS A N 1
ATOM 786 C CA . HIS A 1 101 ? -23.653 -11.934 18.345 1.00 57.81 101 HIS A CA 1
ATOM 787 C C . HIS A 1 101 ? -22.889 -11.353 19.550 1.00 57.81 101 HIS A C 1
ATOM 789 O O . HIS A 1 101 ? -22.565 -10.163 19.553 1.00 57.81 101 HIS A O 1
ATOM 795 N N . ASP A 1 102 ? -22.610 -12.208 20.541 1.00 63.91 102 ASP A N 1
ATOM 796 C CA . ASP A 1 102 ? -21.780 -11.994 21.717 1.00 63.91 102 ASP A CA 1
ATOM 797 C C . ASP A 1 102 ? -20.304 -12.357 21.492 1.00 63.91 102 ASP A C 1
ATOM 799 O O . ASP A 1 102 ? -19.481 -12.081 22.367 1.00 63.91 102 ASP A O 1
ATOM 803 N N . ASP A 1 103 ? -19.939 -12.942 20.343 1.00 81.81 103 ASP A N 1
ATOM 804 C CA . ASP A 1 103 ? -18.531 -13.120 19.981 1.00 81.81 103 ASP A CA 1
ATOM 805 C C . ASP A 1 103 ? -17.865 -11.734 19.817 1.00 81.81 103 ASP A C 1
ATOM 807 O O . ASP A 1 103 ? -18.284 -10.946 18.954 1.00 81.81 103 ASP A O 1
ATOM 811 N N . PRO A 1 104 ? -16.844 -11.398 20.634 1.00 80.94 104 PRO A N 1
ATOM 812 C CA . PRO A 1 104 ? -16.159 -10.112 20.551 1.00 80.94 104 PRO A CA 1
ATOM 813 C C . PRO A 1 104 ? -15.581 -9.846 19.156 1.00 80.94 104 PRO A C 1
ATOM 815 O O . PRO A 1 104 ? -15.643 -8.703 18.695 1.00 80.94 104 PRO A O 1
ATOM 818 N N . ASP A 1 105 ? -15.104 -10.879 18.456 1.00 82.94 105 ASP A N 1
ATOM 819 C CA . ASP A 1 105 ? -14.543 -10.732 17.111 1.00 82.94 105 ASP A CA 1
ATOM 820 C C . ASP A 1 105 ? -15.639 -10.468 16.071 1.00 82.94 105 ASP A C 1
ATOM 822 O O . ASP A 1 105 ? -15.458 -9.661 15.153 1.00 82.94 105 ASP A O 1
ATOM 826 N N . ALA A 1 106 ? -16.805 -11.106 16.212 1.00 87.06 106 ALA A N 1
ATOM 827 C CA . ALA A 1 106 ? -17.960 -10.840 15.359 1.00 87.06 106 ALA A CA 1
ATOM 828 C C . ALA A 1 106 ? -18.462 -9.407 15.515 1.00 87.06 106 ALA A C 1
ATOM 830 O O . ALA A 1 106 ? -18.585 -8.690 14.519 1.00 87.06 106 ALA A O 1
ATOM 831 N N . ARG A 1 107 ? -18.644 -8.946 16.754 1.00 88.62 107 ARG A N 1
ATOM 832 C CA . ARG A 1 107 ? -19.064 -7.568 17.015 1.00 88.62 107 ARG A CA 1
ATOM 833 C C . ARG A 1 107 ? -18.046 -6.547 16.515 1.00 88.62 107 ARG A C 1
ATOM 835 O O . ARG A 1 107 ? -18.440 -5.547 15.922 1.00 88.62 107 ARG A O 1
ATOM 842 N N . ALA A 1 108 ? -16.752 -6.793 16.716 1.00 88.12 108 ALA A N 1
ATOM 843 C CA . ALA A 1 108 ? -15.705 -5.908 16.218 1.00 88.12 108 ALA A CA 1
ATOM 844 C C . ALA A 1 108 ? -15.756 -5.769 14.687 1.00 88.12 108 ALA A C 1
ATOM 846 O O . ALA A 1 108 ? -15.660 -4.658 14.158 1.00 88.12 108 ALA A O 1
ATOM 847 N N . ARG A 1 109 ? -15.975 -6.880 13.972 1.00 89.00 109 ARG A N 1
ATOM 848 C CA . ARG A 1 109 ? -16.160 -6.865 12.514 1.00 89.00 109 ARG A CA 1
ATOM 849 C C . ARG A 1 109 ? -17.401 -6.082 12.095 1.00 89.00 109 ARG A C 1
ATOM 851 O O . ARG A 1 109 ? -17.305 -5.298 11.159 1.00 89.00 109 ARG A O 1
ATOM 858 N N . GLU A 1 110 ? -18.523 -6.270 12.780 1.00 91.88 110 GLU A N 1
ATOM 859 C CA . GLU A 1 110 ? -19.792 -5.596 12.475 1.00 91.88 110 GLU A CA 1
ATOM 860 C C . GLU A 1 110 ? -19.748 -4.086 12.764 1.00 91.88 110 GLU A C 1
ATOM 862 O O . GLU A 1 110 ? -20.154 -3.288 11.921 1.00 91.88 110 GLU A O 1
ATOM 867 N N . MET A 1 111 ? -19.201 -3.672 13.915 1.00 92.94 111 MET A N 1
ATOM 868 C CA . MET A 1 111 ? -18.953 -2.257 14.232 1.00 92.94 111 MET A CA 1
ATOM 869 C C . MET A 1 111 ? -18.002 -1.626 13.210 1.00 92.94 111 MET A C 1
ATOM 871 O O . MET A 1 111 ? -18.227 -0.506 12.749 1.00 92.94 111 MET A O 1
ATOM 875 N N . GLY A 1 112 ? -16.950 -2.355 12.825 1.00 91.12 112 GLY A N 1
ATOM 876 C CA . GLY A 1 112 ? -16.010 -1.909 11.804 1.00 91.12 112 GLY A CA 1
ATOM 877 C C . GLY A 1 112 ? -16.674 -1.742 10.438 1.00 91.12 112 GLY A C 1
ATOM 878 O O . GLY A 1 112 ? -16.506 -0.718 9.781 1.00 91.12 112 GLY A O 1
ATOM 879 N N . GLU A 1 113 ? -17.479 -2.710 10.014 1.00 92.25 113 GLU A N 1
ATOM 880 C CA . GLU A 1 113 ? -18.248 -2.615 8.773 1.00 92.25 113 GLU A CA 1
ATOM 881 C C . GLU A 1 113 ? -19.197 -1.410 8.783 1.00 92.25 113 GLU A C 1
ATOM 883 O O . GLU A 1 113 ? -19.245 -0.668 7.802 1.00 92.25 113 GLU A O 1
ATOM 888 N N . ALA A 1 114 ? -19.869 -1.150 9.907 1.00 92.44 114 ALA A N 1
ATOM 889 C CA . ALA A 1 114 ? -20.735 0.013 10.058 1.00 92.44 114 ALA A CA 1
ATOM 890 C C . ALA A 1 114 ? -19.992 1.344 9.908 1.00 92.44 114 ALA A C 1
ATOM 892 O O . ALA A 1 114 ? -20.416 2.209 9.138 1.00 92.44 114 ALA A O 1
ATOM 893 N N . LEU A 1 115 ? -18.843 1.498 10.566 1.00 90.88 115 LEU A N 1
ATOM 894 C CA . LEU A 1 115 ? -17.985 2.674 10.382 1.00 90.88 115 LEU A CA 1
ATOM 895 C C . LEU A 1 115 ? -17.478 2.792 8.937 1.00 90.88 115 LEU A C 1
ATOM 897 O O . LEU A 1 115 ? -17.442 3.889 8.379 1.00 90.88 115 LEU A O 1
ATOM 901 N N . TYR A 1 116 ? -17.118 1.670 8.311 1.00 89.69 116 TYR A N 1
ATOM 902 C CA . TYR A 1 116 ? -16.663 1.649 6.923 1.00 89.69 116 TYR A CA 1
ATOM 903 C C . TYR A 1 116 ? -17.771 2.063 5.944 1.00 89.69 116 TYR A C 1
ATOM 905 O O . TYR A 1 116 ? -17.508 2.866 5.053 1.00 89.69 116 TYR A O 1
ATOM 913 N N . ALA A 1 117 ? -19.008 1.597 6.132 1.00 90.62 117 ALA A N 1
ATOM 914 C CA . ALA A 1 117 ? -20.160 1.995 5.319 1.00 90.62 117 ALA A CA 1
ATOM 915 C C . ALA A 1 117 ? -20.477 3.493 5.439 1.00 90.62 117 ALA A C 1
ATOM 917 O O . ALA A 1 117 ? -20.863 4.137 4.467 1.00 90.62 117 ALA A O 1
ATOM 918 N N . ARG A 1 118 ? -20.260 4.080 6.622 1.00 87.12 118 ARG A N 1
ATOM 919 C CA . ARG A 1 118 ? -20.416 5.528 6.830 1.00 87.12 118 ARG A CA 1
ATOM 920 C C . ARG A 1 118 ? -19.330 6.345 6.123 1.00 87.12 118 ARG A C 1
ATOM 922 O O . ARG A 1 118 ? -19.602 7.456 5.680 1.00 87.12 118 ARG A O 1
ATOM 929 N N . ILE A 1 119 ? -18.118 5.799 6.006 1.00 86.94 119 ILE A N 1
ATOM 930 C CA . ILE A 1 119 ? -17.014 6.397 5.236 1.00 86.94 119 ILE A CA 1
ATOM 931 C C . ILE A 1 119 ? -17.220 6.209 3.725 1.00 86.94 119 ILE A C 1
ATOM 933 O O . ILE A 1 119 ? -16.892 7.096 2.939 1.00 86.94 119 ILE A O 1
ATOM 937 N N . ASN A 1 120 ? -17.747 5.057 3.312 1.00 85.62 120 ASN A N 1
ATOM 938 C CA . ASN A 1 120 ? -17.985 4.695 1.922 1.00 85.62 120 ASN A CA 1
ATOM 939 C C . ASN A 1 12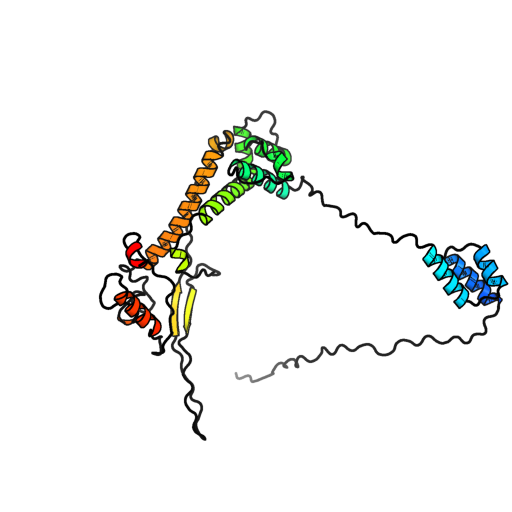0 ? -19.476 4.387 1.699 1.00 85.62 120 ASN A C 1
ATOM 941 O O . ASN A 1 120 ? -19.873 3.225 1.806 1.00 85.62 120 ASN A O 1
ATOM 945 N N . PRO A 1 121 ? -20.289 5.393 1.321 1.00 83.44 121 PRO A N 1
ATOM 946 C CA . PRO A 1 121 ? -21.733 5.228 1.146 1.00 83.44 121 PRO A CA 1
ATOM 947 C C . PRO A 1 121 ? -22.139 4.198 0.084 1.00 83.44 121 PRO A C 1
ATOM 949 O O . PRO A 1 121 ? -23.281 3.750 0.071 1.00 83.44 121 PRO A O 1
ATOM 952 N N . ALA A 1 122 ? -21.226 3.820 -0.819 1.00 86.88 122 ALA A N 1
ATOM 953 C CA . ALA A 1 122 ? -21.477 2.783 -1.817 1.00 86.88 122 ALA A CA 1
ATOM 954 C C . ALA A 1 122 ? -21.402 1.357 -1.236 1.00 86.88 122 ALA A C 1
ATOM 956 O O . ALA A 1 122 ? -21.786 0.399 -1.907 1.00 86.88 122 ALA A O 1
ATOM 957 N N . HIS A 1 123 ? -20.885 1.187 -0.015 1.00 89.62 123 HIS A N 1
ATOM 958 C CA . HIS A 1 123 ? -20.782 -0.115 0.630 1.00 89.62 123 HIS A CA 1
ATOM 959 C C . HIS A 1 123 ? -22.129 -0.542 1.227 1.00 89.62 123 HIS A C 1
ATOM 961 O O . HIS A 1 123 ? -22.679 0.125 2.101 1.00 89.62 123 HIS A O 1
ATOM 967 N N . ALA A 1 124 ? -22.649 -1.681 0.768 1.00 91.75 124 ALA A N 1
ATOM 968 C CA . ALA A 1 124 ? -23.865 -2.268 1.311 1.00 91.75 124 ALA A CA 1
ATOM 969 C C . ALA A 1 124 ? -23.576 -2.964 2.649 1.00 91.75 124 ALA A C 1
ATOM 971 O O . ALA A 1 124 ? -22.767 -3.886 2.702 1.00 91.75 124 ALA A O 1
ATOM 972 N N . LEU A 1 125 ? -24.272 -2.530 3.701 1.00 91.62 125 LEU A N 1
ATOM 973 C CA . LEU A 1 125 ? -24.198 -3.117 5.038 1.00 91.62 125 LEU A CA 1
ATOM 974 C C . LEU A 1 125 ? -24.770 -4.535 5.073 1.00 91.62 125 LEU A C 1
ATOM 976 O O . LEU A 1 125 ? -25.889 -4.776 4.606 1.00 91.62 125 LEU A O 1
ATOM 980 N N . SER A 1 126 ? -24.038 -5.439 5.713 1.00 92.75 126 SER A N 1
ATOM 981 C CA . SER A 1 126 ? -24.528 -6.746 6.127 1.00 92.75 126 SER A CA 1
ATOM 982 C C . SER A 1 126 ? -25.633 -6.615 7.180 1.00 92.75 126 SER A C 1
ATOM 984 O O . SER A 1 126 ? -25.669 -5.660 7.961 1.00 92.75 126 SER A O 1
ATOM 986 N N . GLU A 1 127 ? -26.544 -7.592 7.214 1.00 90.50 127 GLU A N 1
ATOM 987 C CA . GLU A 1 127 ? -27.678 -7.595 8.147 1.00 90.50 127 GLU A CA 1
ATOM 988 C C . GLU A 1 127 ? -27.244 -7.452 9.620 1.00 90.50 127 GLU A C 1
ATOM 990 O O . GLU A 1 127 ? -27.795 -6.590 10.309 1.00 90.50 127 GLU A O 1
ATOM 995 N N . PRO A 1 128 ? -26.204 -8.166 10.105 1.00 89.00 128 PRO A N 1
ATOM 996 C CA . PRO A 1 128 ? -25.719 -8.002 11.475 1.00 89.00 128 PRO A CA 1
ATOM 997 C C . PRO A 1 128 ? -25.137 -6.611 11.760 1.00 89.00 128 PRO A C 1
ATOM 999 O O . PRO A 1 128 ? -25.332 -6.075 12.848 1.00 89.00 128 PRO A O 1
ATOM 1002 N N . ALA A 1 129 ? -24.463 -5.991 10.785 1.00 91.19 129 ALA A N 1
ATOM 1003 C CA . ALA A 1 129 ? -23.842 -4.677 10.951 1.00 91.19 129 ALA A CA 1
ATOM 1004 C C . ALA A 1 129 ? -24.860 -3.523 10.992 1.00 91.19 129 ALA A C 1
ATOM 1006 O O . ALA A 1 129 ? -24.547 -2.449 11.514 1.00 91.19 129 ALA A O 1
ATOM 1007 N N . ARG A 1 130 ? -26.099 -3.727 10.510 1.00 90.38 130 ARG A N 1
ATOM 1008 C CA . ARG A 1 130 ? -27.150 -2.689 10.510 1.00 90.38 130 ARG A CA 1
ATOM 1009 C C . ARG A 1 130 ? -27.439 -2.122 11.899 1.00 90.38 130 ARG A C 1
ATOM 1011 O O . ARG A 1 130 ? -27.748 -0.937 12.003 1.00 90.38 130 ARG A O 1
ATOM 1018 N N . ARG A 1 131 ? -27.287 -2.920 12.965 1.00 89.88 131 ARG A N 1
ATOM 1019 C CA . ARG A 1 131 ? -27.480 -2.460 14.357 1.00 89.88 131 ARG A CA 1
ATOM 1020 C C . ARG A 1 131 ? -26.538 -1.320 14.754 1.00 89.88 131 ARG A C 1
ATOM 1022 O O . ARG A 1 131 ? -26.885 -0.514 15.608 1.00 89.88 131 ARG A O 1
ATOM 1029 N N . TYR A 1 132 ? -25.387 -1.231 14.089 1.00 92.38 132 TYR A N 1
ATOM 1030 C CA . TYR A 1 132 ? -24.356 -0.225 14.323 1.00 92.38 132 TYR A CA 1
ATOM 1031 C C . TYR A 1 132 ? -24.350 0.899 13.278 1.00 92.38 132 TYR A C 1
ATOM 1033 O O . TYR A 1 132 ? -23.536 1.816 13.378 1.00 92.38 132 TYR A O 1
ATOM 1041 N N . ALA A 1 133 ? -25.253 0.867 12.288 1.00 88.06 133 ALA A N 1
ATOM 1042 C CA . ALA A 1 133 ? -25.251 1.791 11.148 1.00 88.06 133 ALA A CA 1
ATOM 1043 C C . ALA A 1 133 ? -25.328 3.274 11.552 1.00 88.06 133 ALA A C 1
ATOM 1045 O O . ALA A 1 133 ? -24.764 4.131 10.873 1.00 88.06 133 ALA A O 1
ATOM 1046 N N . TYR A 1 134 ? -26.001 3.567 12.667 1.00 87.88 134 TYR A N 1
ATOM 1047 C CA . TYR A 1 134 ? -26.202 4.924 13.182 1.00 87.88 134 TYR A CA 1
ATOM 1048 C C . TYR A 1 134 ? -25.437 5.203 14.480 1.00 87.88 134 TYR A C 1
ATOM 1050 O O . TYR A 1 134 ? -25.594 6.277 15.054 1.00 87.88 134 TYR A O 1
ATOM 1058 N N . SER A 1 135 ? -24.610 4.264 14.950 1.00 91.06 135 SER A N 1
ATOM 1059 C CA . SER A 1 135 ? -23.826 4.457 16.168 1.00 91.06 135 SER A CA 1
ATOM 1060 C C . SER A 1 135 ? -22.627 5.369 15.904 1.00 91.06 135 SER A C 1
ATOM 1062 O O . SER A 1 135 ? -21.876 5.189 14.939 1.00 91.06 135 SER A O 1
ATOM 1064 N N . THR A 1 136 ? -22.420 6.336 16.790 1.00 91.75 136 THR A N 1
ATOM 1065 C CA . THR A 1 136 ? -21.224 7.191 16.797 1.00 91.75 136 THR A CA 1
ATOM 1066 C C . THR A 1 136 ? -20.008 6.436 17.337 1.00 91.75 136 THR A C 1
ATOM 1068 O O . THR A 1 136 ? -20.146 5.480 18.110 1.00 91.75 136 THR A O 1
ATOM 1071 N N . CYS A 1 137 ? -18.793 6.901 17.025 1.00 90.44 137 CYS A N 1
ATOM 1072 C CA . CYS A 1 137 ? -17.569 6.349 17.621 1.00 90.44 137 CYS A CA 1
ATOM 1073 C C . CYS A 1 137 ? -17.624 6.318 19.162 1.00 90.44 137 CYS A C 1
ATOM 1075 O O . CYS A 1 137 ? -17.164 5.365 19.790 1.00 90.44 137 CYS A O 1
ATOM 1077 N N . ALA A 1 138 ? -18.214 7.342 19.787 1.00 92.12 138 ALA A N 1
ATOM 1078 C CA . ALA A 1 138 ? -18.350 7.417 21.239 1.00 92.12 138 ALA A CA 1
ATOM 1079 C C . ALA A 1 138 ? -19.356 6.398 21.807 1.00 92.12 138 ALA A C 1
ATOM 1081 O O . ALA A 1 138 ? -19.155 5.899 22.915 1.00 92.12 138 ALA A O 1
ATOM 1082 N N . GLU A 1 139 ? -20.422 6.072 21.074 1.00 92.69 139 GLU A N 1
ATOM 1083 C CA . GLU A 1 139 ? -21.393 5.043 21.469 1.00 92.69 139 GLU A CA 1
ATOM 1084 C C . GLU A 1 139 ? -20.815 3.639 21.341 1.00 92.69 139 GLU A C 1
ATOM 1086 O O . GLU A 1 139 ? -20.913 2.867 22.293 1.00 92.69 139 GLU A O 1
ATOM 1091 N N . MET A 1 140 ? -20.119 3.348 20.239 1.00 92.75 140 MET A N 1
ATOM 1092 C CA . MET A 1 140 ? -19.402 2.078 20.078 1.00 92.75 140 MET A CA 1
ATOM 1093 C C . MET A 1 140 ? -18.340 1.902 21.174 1.00 92.75 140 MET A C 1
ATOM 1095 O O . MET A 1 140 ? -18.247 0.846 21.798 1.00 92.75 140 MET A O 1
ATOM 1099 N N . ALA A 1 141 ? -17.580 2.960 21.486 1.00 93.12 141 ALA A N 1
ATOM 1100 C CA . ALA A 1 141 ? -16.623 2.955 22.592 1.00 93.12 141 ALA A CA 1
ATOM 1101 C C . ALA A 1 141 ? -17.299 2.708 23.953 1.00 93.12 141 ALA A C 1
ATOM 1103 O O . ALA A 1 141 ? -16.767 1.968 24.782 1.00 93.12 141 ALA A O 1
ATOM 1104 N N . ARG A 1 142 ? -18.475 3.307 24.193 1.00 93.50 142 ARG A N 1
ATOM 1105 C CA . ARG A 1 142 ? -19.258 3.099 25.421 1.00 93.50 142 ARG A CA 1
ATOM 1106 C C . ARG A 1 142 ? -19.700 1.648 25.554 1.00 93.50 142 ARG A C 1
ATOM 1108 O O . ARG A 1 142 ? -19.545 1.075 26.631 1.00 93.50 142 ARG A O 1
ATOM 1115 N N . GLU A 1 143 ? -20.237 1.073 24.486 1.00 91.94 143 GLU A N 1
ATOM 1116 C CA . GLU A 1 143 ? -20.664 -0.324 24.448 1.00 91.94 143 GLU A CA 1
ATOM 1117 C C . GLU A 1 143 ? -19.481 -1.244 24.770 1.00 91.94 143 GLU A C 1
ATOM 1119 O O . GLU A 1 143 ? -19.520 -1.968 25.766 1.00 91.94 143 GLU A O 1
ATOM 1124 N N . LEU A 1 144 ? -18.372 -1.119 24.037 1.00 91.38 144 LEU A N 1
ATOM 1125 C CA . LEU A 1 144 ? -17.174 -1.938 24.249 1.00 91.38 144 LEU A CA 1
ATOM 1126 C C . LEU A 1 144 ? -16.613 -1.821 25.673 1.00 91.38 144 LEU A C 1
ATOM 1128 O O . LEU A 1 144 ? -16.233 -2.828 26.268 1.00 91.38 144 LEU A O 1
ATOM 1132 N N . LEU A 1 145 ? -16.596 -0.619 26.256 1.00 91.81 145 LEU A N 1
ATOM 1133 C CA . LEU A 1 145 ? -16.182 -0.424 27.648 1.00 91.81 145 LEU A CA 1
ATOM 1134 C C . LEU A 1 145 ? -17.142 -1.085 28.645 1.00 91.81 145 LEU A C 1
ATOM 1136 O O . LEU A 1 145 ? -16.685 -1.701 29.608 1.00 91.81 145 LEU A O 1
ATOM 1140 N N . THR A 1 146 ? -18.451 -0.986 28.408 1.00 91.06 146 THR A N 1
ATOM 1141 C CA . THR A 1 146 ? -19.482 -1.602 29.261 1.00 91.06 146 THR A CA 1
ATOM 1142 C C . THR A 1 146 ? -19.331 -3.120 29.275 1.00 91.06 146 THR A C 1
ATOM 1144 O O . THR A 1 146 ? -19.365 -3.741 30.333 1.00 91.06 146 THR A O 1
ATOM 1147 N N . LEU A 1 147 ? -19.072 -3.713 28.111 1.00 88.81 147 LEU A N 1
ATOM 1148 C CA . LEU A 1 147 ? -18.875 -5.156 27.951 1.00 88.81 147 LEU A CA 1
ATOM 1149 C C . LEU A 1 147 ? -17.595 -5.666 28.611 1.00 88.81 147 LEU A C 1
ATOM 1151 O O . LEU A 1 147 ? -17.539 -6.807 29.058 1.00 88.81 147 LEU A O 1
ATOM 1155 N N . ARG A 1 148 ? -16.578 -4.810 28.728 1.00 87.19 148 ARG A N 1
ATOM 1156 C CA . ARG A 1 148 ? -15.364 -5.089 29.507 1.00 87.19 148 ARG A CA 1
ATOM 1157 C C . ARG A 1 148 ? -15.544 -4.821 31.012 1.00 87.19 148 ARG A C 1
ATOM 1159 O O . ARG A 1 148 ? -14.579 -4.927 31.761 1.00 87.19 148 ARG A O 1
ATOM 1166 N N . GLY A 1 149 ? -16.755 -4.479 31.464 1.00 88.44 149 GLY A N 1
ATOM 1167 C CA . GLY A 1 149 ? -17.077 -4.239 32.874 1.00 88.44 149 GLY A CA 1
ATOM 1168 C C . GLY A 1 149 ? -16.637 -2.870 33.399 1.00 88.44 149 GLY A C 1
ATOM 1169 O O . GLY A 1 149 ? -16.599 -2.654 34.611 1.00 88.44 149 GLY A O 1
ATOM 1170 N N . HIS A 1 150 ? -16.287 -1.925 32.522 1.00 89.69 150 HIS A N 1
ATOM 1171 C CA . HIS A 1 150 ? -15.926 -0.578 32.949 1.00 89.69 150 HIS A CA 1
ATOM 1172 C C . HIS A 1 150 ? -17.170 0.267 33.231 1.00 89.69 150 HIS A C 1
ATOM 1174 O O . HIS A 1 150 ? -18.090 0.349 32.419 1.00 89.69 150 HIS A O 1
ATOM 1180 N N . ALA A 1 151 ? -17.156 0.989 34.352 1.00 90.25 151 ALA A N 1
ATOM 1181 C CA . ALA A 1 151 ? -18.173 1.990 34.642 1.00 90.25 151 ALA A CA 1
ATOM 1182 C C . ALA A 1 151 ? -18.078 3.156 33.640 1.00 90.25 151 ALA A C 1
ATOM 1184 O O . ALA A 1 151 ? -17.070 3.873 33.588 1.00 90.25 151 ALA A O 1
ATOM 1185 N N . VAL A 1 152 ? -19.137 3.335 32.846 1.00 90.75 152 VAL A N 1
ATOM 1186 C CA . VAL A 1 152 ? -19.272 4.403 31.837 1.00 90.75 152 VAL A CA 1
ATOM 1187 C C . VAL A 1 152 ? -20.361 5.428 32.171 1.00 90.75 152 VAL A C 1
ATOM 1189 O O . VAL A 1 152 ? -20.479 6.450 31.495 1.00 90.75 152 VAL A O 1
ATOM 1192 N N . THR A 1 153 ? -21.154 5.178 33.214 1.00 90.56 153 THR A N 1
ATOM 1193 C CA . THR A 1 153 ? -22.229 6.066 33.675 1.00 90.56 153 THR A CA 1
ATOM 1194 C C . THR A 1 153 ? -21.667 7.406 34.147 1.00 90.56 153 THR A C 1
ATOM 1196 O O . THR A 1 153 ? -20.727 7.440 34.937 1.00 90.56 153 THR A O 1
ATOM 1199 N N . GLY A 1 154 ? -22.242 8.512 33.668 1.00 90.00 154 GLY A N 1
ATOM 1200 C CA . GLY A 1 154 ? -21.811 9.870 34.023 1.00 90.00 154 GLY A CA 1
ATOM 1201 C C . GLY A 1 154 ? -20.546 10.365 33.308 1.00 90.00 154 GLY A C 1
ATOM 1202 O O . GLY A 1 154 ? -20.112 11.486 33.560 1.00 90.00 154 GLY A O 1
ATOM 1203 N N . LEU A 1 155 ? -19.951 9.574 32.405 1.00 91.19 155 LEU A N 1
ATOM 1204 C CA . LEU A 1 155 ? -18.789 10.009 31.627 1.00 91.19 155 LEU A CA 1
ATOM 1205 C C . LEU A 1 155 ? -19.198 10.811 30.387 1.00 91.19 155 LEU A C 1
ATOM 1207 O O . LEU A 1 155 ? -20.115 10.439 29.653 1.00 91.19 155 LEU A O 1
ATOM 1211 N N . SER A 1 156 ? -18.447 11.878 30.102 1.00 93.62 156 SER A N 1
ATOM 1212 C CA . SER A 1 156 ? -18.569 12.606 28.837 1.00 93.62 156 SER A CA 1
ATOM 1213 C C . SER A 1 156 ? -18.101 11.740 27.653 1.00 93.62 156 SER A C 1
ATOM 1215 O O . SER A 1 156 ? -17.227 10.886 27.833 1.00 93.62 156 SER A O 1
ATOM 1217 N N . PRO A 1 157 ? -18.593 11.974 26.419 1.00 90.31 157 PRO A N 1
ATOM 1218 C CA . PRO A 1 157 ? -18.110 11.275 25.219 1.00 90.31 157 PRO A CA 1
ATOM 1219 C C . PRO A 1 157 ? -16.582 11.337 25.066 1.00 90.31 157 PRO A C 1
ATOM 1221 O O . PRO A 1 157 ? -15.930 10.350 24.736 1.00 90.31 157 PRO A O 1
ATOM 1224 N N . ALA A 1 158 ? -15.994 12.484 25.413 1.00 91.31 158 ALA A N 1
ATOM 1225 C CA . ALA A 1 158 ? -14.553 12.688 25.473 1.00 91.31 158 ALA A CA 1
ATOM 1226 C C . ALA A 1 158 ? -13.843 11.734 26.442 1.00 91.31 158 ALA A C 1
ATOM 1228 O O . ALA A 1 158 ? -12.828 11.136 26.078 1.00 91.31 158 ALA A O 1
ATOM 1229 N N . ALA A 1 159 ? -14.362 11.593 27.662 1.00 91.44 159 ALA A N 1
ATOM 1230 C CA . ALA A 1 159 ? -13.808 10.690 28.663 1.00 91.44 159 ALA A CA 1
ATOM 1231 C C . ALA A 1 159 ? -13.980 9.216 28.259 1.00 91.44 159 ALA A C 1
ATOM 1233 O O . ALA A 1 159 ? -13.053 8.430 28.448 1.00 91.44 159 ALA A O 1
ATOM 1234 N N . ILE A 1 160 ? -15.113 8.861 27.642 1.00 93.50 160 ILE A N 1
ATOM 1235 C CA . ILE A 1 160 ? -15.389 7.512 27.119 1.00 93.50 160 ILE A CA 1
ATOM 1236 C C . ILE A 1 160 ? -14.371 7.137 26.043 1.00 93.50 160 ILE A C 1
ATOM 1238 O O . ILE A 1 160 ? -13.685 6.130 26.185 1.00 93.50 160 ILE A O 1
ATOM 1242 N N . VAL A 1 161 ? -14.211 7.972 25.012 1.00 91.12 161 VAL A N 1
ATOM 1243 C CA . VAL A 1 161 ? -13.244 7.732 23.928 1.00 91.12 161 VAL A CA 1
ATOM 1244 C C . VAL A 1 161 ? -11.817 7.652 24.472 1.00 91.12 161 VAL A C 1
ATOM 1246 O O . VAL A 1 161 ? -11.068 6.750 24.110 1.00 91.12 161 VAL A O 1
ATOM 1249 N N . THR A 1 162 ? -11.442 8.558 25.381 1.00 91.38 162 THR A N 1
ATOM 1250 C CA . THR A 1 162 ? -10.107 8.540 26.007 1.00 91.38 162 THR A CA 1
ATOM 1251 C C . THR A 1 162 ? -9.879 7.223 26.739 1.00 91.38 162 THR A C 1
ATOM 1253 O O . THR A 1 162 ? -8.876 6.552 26.517 1.00 91.38 162 THR A O 1
ATOM 1256 N N . ARG A 1 163 ? -10.831 6.809 27.580 1.00 91.38 163 ARG A N 1
ATOM 1257 C CA . ARG A 1 163 ? -10.740 5.546 28.313 1.00 91.38 163 ARG A CA 1
ATOM 1258 C C . ARG A 1 163 ? -10.681 4.355 27.356 1.00 91.38 163 ARG A C 1
ATOM 1260 O O . ARG A 1 163 ? -9.838 3.492 27.560 1.00 91.38 163 ARG A O 1
ATOM 1267 N N . ALA A 1 164 ? -11.489 4.323 26.298 1.00 89.94 164 ALA A N 1
ATOM 1268 C CA . ALA A 1 164 ? -11.483 3.237 25.315 1.00 89.94 164 ALA A CA 1
ATOM 1269 C C . ALA A 1 164 ? -10.135 3.105 24.582 1.00 89.94 164 ALA A C 1
ATOM 1271 O O . ALA A 1 164 ? -9.663 1.992 24.375 1.00 89.94 164 ALA A O 1
ATOM 1272 N N . LEU A 1 165 ? -9.471 4.221 24.259 1.00 88.25 165 LEU A N 1
ATOM 1273 C CA . LEU A 1 165 ? -8.151 4.215 23.611 1.00 88.25 165 LEU A CA 1
ATOM 1274 C C . LEU A 1 165 ? -6.995 3.831 24.550 1.00 88.25 165 LEU A C 1
ATOM 1276 O O . LEU A 1 165 ? -5.964 3.360 24.078 1.00 88.25 165 LEU A O 1
ATOM 1280 N N . HIS A 1 166 ? -7.141 4.059 25.858 1.00 84.44 166 HIS A N 1
ATOM 1281 C CA . HIS A 1 166 ? -6.104 3.789 26.865 1.00 84.44 166 HIS A CA 1
ATOM 1282 C C . HIS A 1 166 ? -6.309 2.482 27.647 1.00 84.44 166 HIS A C 1
ATOM 1284 O O . HIS A 1 166 ? -5.460 2.114 28.456 1.00 84.44 166 HIS A O 1
ATOM 1290 N N . THR A 1 167 ? -7.424 1.788 27.434 1.00 81.69 167 THR A N 1
ATOM 1291 C CA . THR A 1 167 ? -7.722 0.483 28.042 1.00 81.69 167 THR A CA 1
ATOM 1292 C C . THR A 1 167 ? -7.602 -0.626 27.003 1.00 81.69 167 THR A C 1
ATOM 1294 O O . THR A 1 167 ? -7.521 -0.370 25.804 1.00 81.69 167 THR A O 1
ATOM 1297 N N . THR A 1 168 ? -7.610 -1.880 27.452 1.00 73.50 168 THR A N 1
ATOM 1298 C CA . THR A 1 168 ? -7.660 -3.071 26.591 1.00 73.50 168 THR A CA 1
ATOM 1299 C C . THR A 1 168 ? -9.064 -3.270 26.006 1.00 73.50 168 THR A C 1
ATOM 1301 O O . THR A 1 168 ? -9.701 -4.300 26.228 1.00 73.50 168 THR A O 1
ATOM 1304 N N . SER A 1 169 ? -9.587 -2.251 25.324 1.00 80.88 169 SER A N 1
ATOM 1305 C CA . SER A 1 169 ? -10.841 -2.336 24.581 1.00 80.88 169 SER A CA 1
ATOM 1306 C C . SER A 1 169 ? -10.558 -2.574 23.099 1.00 80.88 169 SER A C 1
ATOM 1308 O O . SER A 1 169 ? -9.558 -2.097 22.560 1.00 80.88 169 SER A O 1
ATOM 1310 N N . ASP A 1 170 ? -11.472 -3.263 22.418 1.00 86.00 170 ASP A N 1
ATOM 1311 C CA . ASP A 1 170 ? -11.335 -3.564 20.987 1.00 86.00 170 ASP A CA 1
ATOM 1312 C C . ASP A 1 170 ? -11.552 -2.316 20.106 1.00 86.00 170 ASP A C 1
ATOM 1314 O O . ASP A 1 170 ? -11.339 -2.350 18.897 1.00 86.00 170 ASP A O 1
ATOM 1318 N N . PHE A 1 171 ? -11.913 -1.175 20.711 1.00 90.31 171 PHE A N 1
ATOM 1319 C CA . PHE A 1 171 ? -12.235 0.075 20.022 1.00 90.31 171 PHE A CA 1
ATOM 1320 C C . PHE A 1 171 ? -11.091 0.570 19.129 1.00 90.31 171 PHE A C 1
ATOM 1322 O O . PHE A 1 171 ? -11.310 0.923 17.970 1.00 90.31 171 PHE A O 1
ATOM 1329 N N . GLY A 1 172 ? -9.857 0.558 19.642 1.00 87.56 172 GLY A N 1
ATOM 1330 C CA . GLY A 1 172 ? -8.687 0.980 18.868 1.00 87.56 172 GLY A CA 1
ATOM 1331 C C . GLY A 1 172 ? -8.397 0.061 17.678 1.00 87.56 172 GLY A C 1
ATOM 1332 O O . GLY A 1 172 ? -7.982 0.538 16.623 1.00 87.56 172 GLY A O 1
ATOM 1333 N N . ILE A 1 173 ? -8.656 -1.242 17.826 1.00 87.75 173 ILE A N 1
ATOM 1334 C CA . ILE A 1 173 ? -8.460 -2.242 16.769 1.00 87.75 173 ILE A CA 1
ATOM 1335 C C . ILE A 1 173 ? -9.506 -2.052 15.668 1.00 87.75 173 ILE A C 1
ATOM 1337 O O . ILE A 1 173 ? -9.146 -2.006 14.495 1.00 87.75 173 ILE A O 1
ATOM 1341 N N . ILE A 1 174 ? -10.775 -1.861 16.039 1.00 90.56 174 ILE A N 1
ATOM 1342 C CA . ILE A 1 174 ? -11.881 -1.616 15.100 1.00 90.56 174 ILE A CA 1
ATOM 1343 C C . ILE A 1 174 ? -11.628 -0.339 14.291 1.00 90.56 174 ILE A C 1
ATOM 1345 O O . ILE A 1 174 ? -11.716 -0.339 13.060 1.00 90.56 174 ILE A O 1
ATOM 1349 N N . LEU A 1 175 ? -11.247 0.752 14.962 1.00 87.88 175 LEU A N 1
ATOM 1350 C CA . LEU A 1 175 ? -10.914 2.006 14.286 1.00 87.88 175 LEU A CA 1
ATOM 1351 C C . LEU A 1 175 ? -9.688 1.844 13.367 1.00 87.88 175 LEU A C 1
ATOM 1353 O O . LEU A 1 175 ? -9.657 2.375 12.259 1.00 87.88 175 LEU A O 1
ATOM 1357 N N . GLY A 1 176 ? -8.686 1.076 13.799 1.00 87.06 176 GLY A N 1
ATOM 1358 C CA . GLY A 1 176 ? -7.510 0.764 12.989 1.00 87.06 176 GLY A CA 1
ATOM 1359 C C . GLY A 1 176 ? -7.838 -0.048 11.732 1.00 87.06 176 GLY A C 1
ATOM 1360 O O . GLY A 1 176 ? -7.351 0.287 10.652 1.00 87.06 176 GLY A O 1
ATOM 1361 N N . ASP A 1 177 ? -8.677 -1.081 11.845 1.00 88.06 177 ASP A N 1
ATOM 1362 C CA . ASP A 1 177 ? -9.059 -1.930 10.708 1.00 88.06 177 ASP A CA 1
ATOM 1363 C C . ASP A 1 177 ? -9.885 -1.153 9.676 1.00 88.06 177 ASP A C 1
ATOM 1365 O O . ASP A 1 177 ? -9.622 -1.235 8.477 1.00 88.06 177 ASP A O 1
ATOM 1369 N N . THR A 1 178 ? -10.828 -0.325 10.125 1.00 88.19 178 THR A N 1
ATOM 1370 C CA . THR A 1 178 ? -11.664 0.496 9.231 1.00 88.19 178 THR A CA 1
ATOM 1371 C C . THR A 1 178 ? -10.849 1.502 8.431 1.00 88.19 178 THR A C 1
ATOM 1373 O O . THR A 1 178 ? -10.966 1.559 7.204 1.00 88.19 178 THR A O 1
ATOM 1376 N N . VAL A 1 179 ? -9.944 2.225 9.096 1.00 86.88 179 VAL A N 1
ATOM 1377 C CA . VAL A 1 179 ? -8.964 3.096 8.432 1.00 86.88 179 VAL A CA 1
ATOM 1378 C C . VAL A 1 179 ? -8.070 2.284 7.491 1.00 86.88 179 VAL A C 1
ATOM 1380 O O . VAL A 1 179 ? -7.826 2.705 6.360 1.00 86.88 179 VAL A O 1
ATOM 1383 N N . GLY A 1 180 ? -7.623 1.100 7.916 1.00 88.38 180 GLY A N 1
ATOM 1384 C CA . GLY A 1 180 ? -6.802 0.195 7.113 1.00 88.38 180 GLY A CA 1
ATOM 1385 C C . GLY A 1 180 ? -7.489 -0.277 5.829 1.00 88.38 180 GLY A C 1
ATOM 1386 O O . GLY A 1 180 ? -6.842 -0.344 4.781 1.00 88.38 180 GLY A O 1
ATOM 1387 N N . ARG A 1 181 ? -8.797 -0.558 5.869 1.00 89.19 181 ARG A N 1
ATOM 1388 C CA . ARG A 1 181 ? -9.599 -0.904 4.682 1.00 89.19 181 ARG A CA 1
ATOM 1389 C C . ARG A 1 181 ? -9.679 0.263 3.704 1.00 89.19 181 ARG A C 1
ATOM 1391 O O . ARG A 1 181 ? -9.396 0.072 2.522 1.00 89.19 181 ARG A O 1
ATOM 1398 N N . THR A 1 182 ? -9.991 1.464 4.188 1.00 88.94 182 THR A N 1
ATOM 1399 C CA . THR A 1 182 ? -10.057 2.677 3.353 1.00 88.94 182 THR A CA 1
ATOM 1400 C C . THR A 1 182 ? -8.699 3.012 2.734 1.00 88.94 182 THR A C 1
ATOM 1402 O O . THR A 1 182 ? -8.613 3.284 1.536 1.00 88.94 182 THR A O 1
ATOM 1405 N N . LEU A 1 183 ? -7.621 2.913 3.515 1.00 90.19 183 LEU A N 1
ATOM 1406 C CA . LEU A 1 183 ? -6.253 3.112 3.036 1.00 90.19 183 LEU A CA 1
ATOM 1407 C C . LEU A 1 183 ? -5.889 2.089 1.956 1.00 90.19 183 LEU A C 1
ATOM 1409 O O . LEU A 1 183 ? -5.363 2.463 0.909 1.00 90.19 183 LEU A O 1
ATOM 1413 N N . ARG A 1 184 ? -6.189 0.803 2.182 1.00 89.94 184 ARG A N 1
ATOM 1414 C CA . ARG A 1 184 ? -5.904 -0.271 1.220 1.00 89.94 184 ARG A CA 1
ATOM 1415 C C . ARG A 1 184 ? -6.660 -0.072 -0.091 1.00 89.94 184 ARG A C 1
ATOM 1417 O O . ARG A 1 184 ? -6.065 -0.257 -1.149 1.00 89.94 184 ARG A O 1
ATOM 1424 N N . ALA A 1 185 ? -7.926 0.336 -0.024 1.00 88.50 185 ALA A N 1
ATOM 1425 C CA . ALA A 1 185 ? -8.714 0.658 -1.209 1.00 88.50 185 ALA A CA 1
ATOM 1426 C C . ALA A 1 185 ? -8.087 1.820 -1.999 1.00 88.50 185 ALA A C 1
ATOM 1428 O O . ALA A 1 185 ? -7.902 1.711 -3.208 1.00 88.50 185 ALA A O 1
ATOM 1429 N N . ALA A 1 186 ? -7.674 2.894 -1.317 1.00 88.44 186 ALA A N 1
ATOM 1430 C CA . ALA A 1 186 ? -7.010 4.028 -1.960 1.00 88.44 186 ALA A CA 1
ATOM 1431 C C . ALA A 1 186 ? -5.646 3.663 -2.572 1.00 88.44 186 ALA A C 1
ATOM 1433 O O . ALA A 1 186 ? -5.322 4.127 -3.661 1.00 88.44 186 ALA A O 1
ATOM 1434 N N . TYR A 1 187 ? -4.870 2.805 -1.904 1.00 89.25 187 TYR A N 1
ATOM 1435 C CA . TYR A 1 187 ? -3.605 2.285 -2.427 1.00 89.25 187 TYR A CA 1
ATOM 1436 C C . TYR A 1 187 ? -3.811 1.444 -3.699 1.00 89.25 187 TYR A C 1
ATOM 1438 O O . TYR A 1 187 ? -3.062 1.581 -4.661 1.00 89.25 187 TYR A O 1
ATOM 1446 N N . GLN A 1 188 ? -4.846 0.598 -3.738 1.00 87.56 188 GLN A N 1
ATOM 1447 C CA . GLN A 1 188 ? -5.168 -0.211 -4.921 1.00 87.56 188 GLN A CA 1
ATOM 1448 C C . GLN A 1 188 ? -5.715 0.627 -6.086 1.00 87.56 188 GLN A C 1
ATOM 1450 O O . GLN A 1 188 ? -5.458 0.300 -7.242 1.00 87.56 188 GLN A O 1
ATOM 1455 N N . ALA A 1 189 ? -6.442 1.706 -5.790 1.00 83.44 189 ALA A N 1
ATOM 1456 C CA . ALA A 1 189 ? -7.040 2.590 -6.789 1.00 83.44 189 ALA A CA 1
ATOM 1457 C C . ALA A 1 189 ? -6.031 3.498 -7.516 1.00 83.44 189 ALA A C 1
ATOM 1459 O O . ALA A 1 189 ? -6.403 4.139 -8.495 1.00 83.44 189 ALA A O 1
ATOM 1460 N N . ALA A 1 190 ? -4.775 3.560 -7.064 1.00 72.69 190 ALA A N 1
ATOM 1461 C CA . ALA A 1 190 ? -3.699 4.320 -7.699 1.00 72.69 190 ALA A CA 1
ATOM 1462 C C . ALA A 1 190 ? -2.719 3.377 -8.435 1.00 72.69 190 ALA A C 1
ATOM 1464 O O . ALA A 1 190 ? -1.606 3.148 -7.951 1.00 72.69 190 ALA A O 1
ATOM 1465 N N . PRO A 1 191 ? -3.103 2.777 -9.582 1.00 66.06 191 PRO A N 1
ATOM 1466 C CA . PRO A 1 191 ? -2.214 1.894 -10.322 1.00 66.06 191 PRO A CA 1
ATOM 1467 C C . PRO A 1 191 ? -1.038 2.692 -10.890 1.00 66.06 191 PRO A C 1
ATOM 1469 O O . PRO A 1 191 ? -1.217 3.607 -11.689 1.00 66.06 191 PRO A O 1
ATOM 1472 N N . SER A 1 192 ? 0.185 2.320 -10.518 1.00 74.25 192 SER A N 1
ATOM 1473 C CA . SER A 1 192 ? 1.389 2.846 -11.154 1.00 74.25 192 SER A CA 1
ATOM 1474 C C . SER A 1 192 ? 1.818 1.918 -12.291 1.00 74.25 192 SER A C 1
ATOM 1476 O O . SER A 1 192 ? 2.174 0.757 -12.072 1.00 74.25 192 SER A O 1
ATOM 1478 N N . GLY A 1 193 ? 1.783 2.424 -13.530 1.00 79.88 193 GLY A N 1
ATOM 1479 C CA . GLY A 1 193 ? 2.159 1.660 -14.730 1.00 79.88 193 GLY A CA 1
ATOM 1480 C C . GLY A 1 193 ? 3.570 1.066 -14.644 1.00 79.88 193 GLY A C 1
ATOM 1481 O O . GLY A 1 193 ? 3.811 -0.041 -15.121 1.00 79.88 193 GLY A O 1
ATOM 1482 N N . ILE A 1 194 ? 4.472 1.731 -13.914 1.00 83.12 194 ILE A N 1
ATOM 1483 C CA . ILE A 1 194 ? 5.847 1.278 -13.675 1.00 83.12 194 ILE A CA 1
ATOM 1484 C C . ILE A 1 194 ? 5.924 -0.099 -12.991 1.00 83.12 194 ILE A C 1
ATOM 1486 O O . ILE A 1 194 ? 6.869 -0.851 -13.231 1.00 83.12 194 ILE A O 1
ATOM 1490 N N . ARG A 1 195 ? 4.908 -0.500 -12.207 1.00 83.06 195 ARG A N 1
ATOM 1491 C CA . ARG A 1 195 ? 4.865 -1.837 -11.583 1.00 83.06 195 ARG A CA 1
ATOM 1492 C C . ARG A 1 195 ? 4.805 -2.956 -12.613 1.00 83.06 195 ARG A C 1
ATOM 1494 O O . ARG A 1 195 ? 5.264 -4.054 -12.325 1.00 83.06 195 ARG A O 1
ATOM 1501 N N . GLN A 1 196 ? 4.281 -2.688 -13.809 1.00 84.00 196 GLN A N 1
ATOM 1502 C CA . GLN A 1 196 ? 4.191 -3.684 -14.877 1.00 84.00 196 GLN A CA 1
ATOM 1503 C C . GLN A 1 196 ? 5.561 -4.050 -15.464 1.00 84.00 196 GLN A C 1
ATOM 1505 O O . GLN A 1 196 ? 5.693 -5.127 -16.049 1.00 84.00 196 GLN A O 1
ATOM 1510 N N . LEU A 1 197 ? 6.576 -3.192 -15.295 1.00 83.81 197 LEU A N 1
ATOM 1511 C CA . LEU A 1 197 ? 7.947 -3.468 -15.737 1.00 83.81 197 LEU A CA 1
ATOM 1512 C C . LEU A 1 197 ? 8.649 -4.500 -14.848 1.00 83.81 197 LEU A C 1
ATOM 1514 O O . LEU A 1 197 ? 9.550 -5.203 -15.302 1.00 83.81 197 LEU A O 1
ATOM 1518 N N . GLY A 1 198 ? 8.251 -4.581 -13.577 1.00 82.56 198 GLY A N 1
ATOM 1519 C CA . GLY A 1 198 ? 8.854 -5.458 -12.584 1.00 82.56 198 GLY A CA 1
ATOM 1520 C C . GLY A 1 198 ? 8.050 -6.735 -12.348 1.00 82.56 198 GLY A C 1
ATOM 1521 O O . GLY A 1 198 ? 6.832 -6.781 -12.502 1.00 82.56 198 GLY A O 1
ATOM 1522 N N . ARG A 1 199 ? 8.734 -7.789 -11.896 1.00 84.50 199 ARG A N 1
ATOM 1523 C CA . ARG A 1 199 ? 8.086 -8.976 -11.323 1.00 84.50 199 ARG A CA 1
ATOM 1524 C C . ARG A 1 199 ? 8.117 -8.879 -9.802 1.00 84.50 199 ARG A C 1
ATOM 1526 O O . ARG A 1 199 ? 9.189 -8.741 -9.221 1.00 84.50 199 ARG A O 1
ATOM 1533 N N . GLN A 1 200 ? 6.966 -9.046 -9.155 1.00 86.19 200 GLN A N 1
ATOM 1534 C CA . GLN A 1 200 ? 6.901 -9.131 -7.699 1.00 86.19 200 GLN A CA 1
ATOM 1535 C C . GLN A 1 200 ? 7.487 -10.463 -7.203 1.00 86.19 200 GLN A C 1
ATOM 1537 O O . GLN A 1 200 ? 7.147 -11.538 -7.705 1.00 86.19 200 GLN A O 1
ATOM 1542 N N . THR A 1 201 ? 8.363 -10.392 -6.201 1.00 85.75 201 THR A N 1
ATOM 1543 C CA . THR A 1 201 ? 8.954 -11.558 -5.531 1.00 85.75 201 THR A CA 1
ATOM 1544 C C . THR A 1 201 ? 8.986 -11.342 -4.025 1.00 85.75 201 THR A C 1
ATOM 1546 O O . THR A 1 201 ? 9.181 -10.218 -3.571 1.00 85.75 201 THR A O 1
ATOM 1549 N N . SER A 1 202 ? 8.852 -12.414 -3.251 1.00 86.56 202 SER A N 1
ATOM 1550 C CA . SER A 1 202 ? 9.013 -12.398 -1.796 1.00 86.56 202 SER A CA 1
ATOM 1551 C C . SER A 1 202 ? 10.430 -12.818 -1.397 1.00 86.56 202 SER A C 1
ATOM 1553 O O . SER A 1 202 ? 10.939 -13.799 -1.941 1.00 86.56 202 SER A O 1
ATOM 1555 N N . ALA A 1 203 ? 11.033 -12.153 -0.409 1.00 85.62 203 ALA A N 1
ATOM 1556 C CA . ALA A 1 203 ? 12.209 -12.675 0.293 1.00 85.62 203 ALA A CA 1
ATOM 1557 C C . ALA A 1 203 ? 11.854 -13.019 1.743 1.00 85.62 203 ALA A C 1
ATOM 1559 O O . ALA A 1 203 ? 10.952 -12.423 2.330 1.00 85.62 203 ALA A O 1
ATOM 1560 N N . ARG A 1 204 ? 12.556 -14.007 2.308 1.00 86.69 204 ARG A N 1
ATOM 1561 C CA . ARG A 1 204 ? 12.312 -14.490 3.676 1.00 86.69 204 ARG A CA 1
ATOM 1562 C C . ARG A 1 204 ? 12.852 -13.534 4.741 1.00 86.69 204 ARG A C 1
ATOM 1564 O O . ARG A 1 204 ? 12.327 -13.497 5.847 1.00 86.69 204 ARG A O 1
ATOM 1571 N N . ASP A 1 205 ? 13.924 -12.814 4.428 1.00 88.25 205 ASP A N 1
ATOM 1572 C CA . ASP A 1 205 ? 14.605 -11.914 5.352 1.00 88.25 205 ASP A CA 1
ATOM 1573 C C . ASP A 1 205 ? 15.156 -10.667 4.634 1.00 88.25 205 ASP A C 1
ATOM 1575 O O . ASP A 1 205 ? 15.049 -10.529 3.415 1.00 88.25 205 ASP A O 1
ATOM 1579 N N . PHE A 1 206 ? 15.711 -9.734 5.415 1.00 84.81 206 PHE A N 1
ATOM 1580 C CA . PHE A 1 206 ? 16.276 -8.463 4.941 1.00 84.81 206 PHE A CA 1
ATOM 1581 C C . PHE A 1 206 ? 17.740 -8.567 4.484 1.00 84.81 206 PHE A C 1
ATOM 1583 O O . PHE A 1 206 ? 18.382 -7.538 4.243 1.00 84.81 206 PHE A O 1
ATOM 1590 N N . ARG A 1 207 ? 18.323 -9.772 4.427 1.00 85.69 207 ARG A N 1
ATOM 1591 C CA . ARG A 1 207 ? 19.699 -9.929 3.941 1.00 85.69 207 ARG A CA 1
ATOM 1592 C C . ARG A 1 207 ? 19.717 -9.771 2.424 1.00 85.69 207 ARG A C 1
ATOM 1594 O O . ARG A 1 207 ? 18.710 -9.968 1.750 1.00 85.69 207 ARG A O 1
ATOM 1601 N N . ALA A 1 208 ? 20.879 -9.403 1.890 1.00 82.94 208 ALA A N 1
ATOM 1602 C CA . ALA A 1 208 ? 21.066 -9.332 0.449 1.00 82.94 208 ALA A CA 1
ATOM 1603 C C . ALA A 1 208 ? 20.815 -10.717 -0.167 1.00 82.94 208 ALA A C 1
ATOM 1605 O O . ALA A 1 208 ? 21.516 -11.688 0.140 1.00 82.94 208 ALA A O 1
ATOM 1606 N N . VAL A 1 209 ? 19.797 -10.798 -1.018 1.00 81.75 209 VAL A N 1
ATOM 1607 C CA . VAL A 1 209 ? 19.463 -11.996 -1.779 1.00 81.75 209 VAL A CA 1
ATOM 1608 C C . VAL A 1 209 ? 20.349 -12.005 -3.006 1.00 81.75 209 VAL A C 1
ATOM 1610 O O . VAL A 1 209 ? 20.289 -11.094 -3.826 1.00 81.75 209 VAL A O 1
ATOM 1613 N N . ASN A 1 210 ? 21.162 -13.048 -3.128 1.00 80.94 210 ASN A N 1
ATOM 1614 C CA . ASN A 1 210 ? 22.022 -13.235 -4.283 1.00 80.94 210 ASN A CA 1
ATOM 1615 C C . ASN A 1 210 ? 21.294 -14.104 -5.293 1.00 80.94 210 ASN A C 1
ATOM 1617 O O . ASN A 1 210 ? 21.012 -15.273 -5.027 1.00 80.94 210 ASN A O 1
ATOM 1621 N N . LYS A 1 211 ? 20.993 -13.528 -6.445 1.00 76.50 211 LYS A N 1
ATOM 1622 C CA . LYS A 1 211 ? 20.437 -14.233 -7.582 1.00 76.50 211 LYS A CA 1
ATOM 1623 C C . LYS A 1 211 ? 21.584 -14.630 -8.500 1.00 76.50 211 LYS A C 1
ATOM 1625 O O . LYS A 1 211 ? 22.211 -13.780 -9.125 1.00 76.50 211 LYS A O 1
ATOM 1630 N N . ILE A 1 212 ? 21.859 -15.930 -8.532 1.00 74.00 212 ILE A N 1
ATOM 1631 C CA . ILE A 1 212 ? 22.802 -16.518 -9.478 1.00 74.00 212 ILE A CA 1
ATOM 1632 C C . ILE A 1 212 ? 22.042 -16.708 -10.789 1.00 74.00 212 ILE A C 1
ATOM 1634 O O . ILE A 1 212 ? 21.048 -17.434 -10.843 1.00 74.00 212 ILE A O 1
ATOM 1638 N N . MET A 1 213 ? 22.476 -16.002 -11.822 1.00 66.12 213 MET A N 1
ATOM 1639 C CA . MET A 1 213 ? 22.080 -16.245 -13.197 1.00 66.12 213 MET A CA 1
ATOM 1640 C C . MET A 1 213 ? 23.062 -17.266 -13.758 1.00 66.12 213 MET A C 1
ATOM 1642 O O . MET A 1 213 ? 24.230 -16.957 -13.989 1.00 66.12 213 MET A O 1
ATOM 1646 N N . LEU A 1 214 ? 22.589 -18.498 -13.919 1.00 64.62 214 LEU A N 1
ATOM 1647 C CA . LEU A 1 214 ? 23.312 -19.522 -14.661 1.00 64.62 214 LEU A CA 1
ATOM 1648 C C . LEU A 1 214 ? 23.246 -19.169 -16.150 1.00 64.62 214 LEU A C 1
ATOM 1650 O O . LEU A 1 214 ? 22.181 -18.801 -16.655 1.00 64.62 214 LEU A O 1
ATOM 1654 N N . GLY A 1 215 ? 24.387 -19.258 -16.824 1.00 62.62 215 GLY A N 1
ATOM 1655 C CA . GLY A 1 215 ? 24.506 -19.161 -18.270 1.00 62.62 215 GLY A CA 1
ATOM 1656 C C . GLY A 1 215 ? 23.725 -20.266 -18.976 1.00 62.62 215 GLY A C 1
ATOM 1657 O O . GLY A 1 215 ? 23.182 -21.181 -18.352 1.00 62.62 215 GLY A O 1
ATOM 1658 N N . GLU A 1 216 ? 23.629 -20.160 -20.297 1.00 67.38 216 GLU A N 1
ATOM 1659 C CA . GLU A 1 216 ? 22.984 -21.196 -21.100 1.00 67.38 216 GLU A CA 1
ATOM 1660 C C . GLU A 1 216 ? 23.763 -22.516 -21.012 1.00 67.38 216 GLU A C 1
ATOM 1662 O O . GLU A 1 216 ? 24.963 -22.532 -20.764 1.00 67.38 216 GLU A O 1
ATOM 1667 N N . ALA A 1 217 ? 23.071 -23.646 -21.174 1.00 62.09 217 ALA A N 1
ATOM 1668 C CA . ALA A 1 217 ? 23.747 -24.935 -21.207 1.00 62.09 217 ALA A CA 1
ATOM 1669 C C . ALA A 1 217 ? 24.560 -25.077 -22.512 1.00 62.09 217 ALA A C 1
ATOM 1671 O O . ALA A 1 217 ? 24.098 -24.637 -23.573 1.00 62.09 217 ALA A O 1
ATOM 1672 N N . PRO A 1 218 ? 25.730 -25.735 -22.468 1.00 64.94 218 PRO A N 1
ATOM 1673 C CA . PRO A 1 218 ? 26.573 -25.931 -23.640 1.00 64.94 218 PRO A CA 1
ATOM 1674 C C . PRO A 1 218 ? 25.828 -26.723 -24.726 1.00 64.94 218 PRO A C 1
ATOM 1676 O O . PRO A 1 218 ? 25.083 -27.662 -24.434 1.00 64.94 218 PRO A O 1
ATOM 1679 N N . LEU A 1 219 ? 26.021 -26.342 -25.997 1.00 69.44 219 LEU A N 1
ATOM 1680 C CA . LEU A 1 219 ? 25.415 -27.053 -27.126 1.00 69.44 219 LEU A CA 1
ATOM 1681 C C . LEU A 1 219 ? 25.946 -28.485 -27.207 1.00 69.44 219 LEU A C 1
ATOM 1683 O O . LEU A 1 219 ? 27.128 -28.739 -26.984 1.00 69.44 219 LEU A O 1
ATOM 1687 N N . LEU A 1 220 ? 25.070 -29.405 -27.607 1.00 78.44 220 LEU A N 1
ATOM 1688 C CA . LEU A 1 220 ? 25.457 -30.780 -27.889 1.00 78.44 220 LEU A CA 1
ATOM 1689 C C . LEU A 1 220 ? 26.405 -30.804 -29.092 1.00 78.44 220 LEU A C 1
ATOM 1691 O O . LEU A 1 220 ? 26.038 -30.398 -30.196 1.00 78.44 220 LEU A O 1
ATOM 1695 N N . GLU A 1 221 ? 27.625 -31.289 -28.878 1.00 73.00 221 GLU A N 1
ATOM 1696 C CA . GLU A 1 221 ? 28.556 -31.554 -29.968 1.00 73.00 221 GLU A CA 1
ATOM 1697 C C . GLU A 1 221 ? 28.156 -32.840 -30.701 1.00 73.00 221 GLU A C 1
ATOM 1699 O O . GLU A 1 221 ? 27.672 -33.804 -30.102 1.00 73.00 221 GLU A O 1
ATOM 1704 N N . LYS A 1 222 ? 28.362 -32.865 -32.022 1.00 69.81 222 LYS A N 1
ATOM 1705 C CA . LYS A 1 222 ? 28.125 -34.068 -32.821 1.00 69.81 222 LYS A CA 1
ATOM 1706 C C . LYS A 1 222 ? 29.102 -35.158 -32.377 1.00 69.81 222 LYS A C 1
ATOM 1708 O O . LYS A 1 222 ? 30.309 -35.019 -32.563 1.00 69.81 222 LYS A O 1
ATOM 1713 N N . LEU A 1 223 ? 28.568 -36.250 -31.836 1.00 73.56 223 LEU A N 1
ATOM 1714 C CA . LEU A 1 223 ? 29.360 -37.415 -31.463 1.00 73.56 223 LEU A CA 1
ATOM 1715 C C . LEU A 1 223 ? 29.728 -38.208 -32.726 1.00 73.56 223 LEU A C 1
ATOM 1717 O O . LEU A 1 223 ? 28.853 -38.569 -33.513 1.00 73.56 223 LEU A O 1
ATOM 1721 N N . GLY A 1 224 ? 31.022 -38.447 -32.945 1.00 74.38 224 GLY A N 1
ATOM 1722 C CA . GLY A 1 224 ? 31.478 -39.438 -33.926 1.00 74.38 224 GLY A CA 1
ATOM 1723 C C . GLY A 1 224 ? 31.239 -40.861 -33.412 1.00 74.38 224 GLY A C 1
ATOM 1724 O O . GLY A 1 224 ? 31.045 -41.053 -32.216 1.00 74.38 224 GLY A O 1
ATOM 1725 N N . GLU A 1 225 ? 31.304 -41.870 -34.284 1.00 64.12 225 GLU A N 1
ATOM 1726 C CA . GLU A 1 225 ? 31.046 -43.284 -33.930 1.00 64.12 225 GLU A CA 1
ATOM 1727 C C . GLU A 1 225 ? 31.977 -43.837 -32.824 1.00 64.12 225 GLU A C 1
ATOM 1729 O O . GLU A 1 225 ? 31.658 -44.833 -32.179 1.00 64.12 225 GLU A O 1
ATOM 1734 N N . HIS A 1 226 ? 33.087 -43.143 -32.538 1.00 60.56 226 HIS A N 1
ATOM 1735 C CA . HIS A 1 226 ? 34.007 -43.411 -31.422 1.00 60.56 226 HIS A CA 1
ATOM 1736 C C . HIS A 1 226 ? 34.304 -42.167 -30.560 1.00 60.56 226 HIS A C 1
ATOM 1738 O O . HIS A 1 226 ? 35.340 -42.096 -29.904 1.00 60.56 226 HIS A O 1
ATOM 1744 N N . GLY A 1 227 ? 33.445 -41.145 -30.608 1.00 58.84 227 GLY A N 1
ATOM 1745 C CA . GLY A 1 227 ? 33.651 -39.899 -29.867 1.00 58.84 227 GLY A CA 1
ATOM 1746 C C . GLY A 1 227 ? 33.329 -40.033 -28.376 1.00 58.84 227 GLY A C 1
ATOM 1747 O O . GLY A 1 227 ? 32.381 -40.719 -28.003 1.00 58.84 227 GLY A O 1
ATOM 1748 N N . GLU A 1 228 ? 34.087 -39.337 -27.528 1.00 62.97 228 GLU A N 1
ATOM 1749 C CA . GLU A 1 228 ? 33.781 -39.170 -26.103 1.00 62.97 228 GLU A CA 1
ATOM 1750 C C . GLU A 1 228 ? 32.851 -37.963 -25.887 1.00 62.97 228 GLU A C 1
ATOM 1752 O O . GLU A 1 228 ? 32.999 -36.923 -26.537 1.00 62.97 228 GLU A O 1
ATOM 1757 N N . ILE A 1 229 ? 31.884 -38.094 -24.970 1.00 72.19 229 ILE A N 1
ATOM 1758 C CA . ILE A 1 229 ? 30.994 -36.995 -24.575 1.00 72.19 229 ILE A CA 1
ATOM 1759 C C . ILE A 1 229 ? 31.813 -35.985 -23.772 1.00 72.19 229 ILE A C 1
ATOM 1761 O O . ILE A 1 229 ? 32.244 -36.270 -22.656 1.00 72.19 229 ILE A O 1
ATOM 1765 N N . LYS A 1 230 ? 32.007 -34.787 -24.324 1.00 69.62 230 LYS A N 1
ATOM 1766 C CA . LYS A 1 230 ? 32.733 -33.722 -23.630 1.00 69.62 230 LYS A CA 1
ATOM 1767 C C . LYS A 1 230 ? 31.875 -33.102 -22.531 1.00 69.62 230 LYS A C 1
ATOM 1769 O O . LYS A 1 230 ? 30.711 -32.769 -22.749 1.00 69.62 230 LYS A O 1
ATOM 1774 N N . ALA A 1 231 ? 32.477 -32.903 -21.362 1.00 62.56 231 ALA A N 1
ATOM 1775 C CA . ALA A 1 231 ? 31.889 -32.088 -20.309 1.00 62.56 231 ALA A CA 1
ATOM 1776 C C . ALA A 1 231 ? 31.929 -30.614 -20.730 1.00 62.56 231 ALA A C 1
ATOM 1778 O O . ALA A 1 231 ? 32.979 -30.109 -21.128 1.00 62.56 231 ALA A O 1
ATOM 1779 N N . GLY A 1 232 ? 30.794 -29.927 -20.640 1.00 63.22 232 GLY A N 1
ATOM 1780 C CA . GLY A 1 232 ? 30.734 -28.491 -20.872 1.00 63.22 232 GLY A CA 1
ATOM 1781 C C . GLY A 1 232 ? 30.671 -27.707 -19.561 1.00 63.22 232 GLY A C 1
ATOM 1782 O O . GLY A 1 232 ? 30.168 -28.195 -18.549 1.00 63.22 232 GLY A O 1
ATOM 1783 N N . THR A 1 233 ? 31.212 -26.494 -19.581 1.00 63.62 233 THR A N 1
ATOM 1784 C CA . THR A 1 233 ? 31.196 -25.539 -18.465 1.00 63.62 233 THR A CA 1
ATOM 1785 C C . THR A 1 233 ? 30.096 -24.511 -18.675 1.00 63.62 233 THR A C 1
ATOM 1787 O O . THR A 1 233 ? 29.904 -24.081 -19.806 1.00 63.62 233 THR A O 1
ATOM 1790 N N . MET A 1 234 ? 29.427 -24.096 -17.598 1.00 65.88 234 MET A N 1
ATOM 1791 C CA . MET A 1 234 ? 28.427 -23.024 -17.621 1.00 65.88 234 MET A CA 1
ATOM 1792 C C . MET A 1 234 ? 28.989 -21.782 -16.929 1.00 65.88 234 MET A C 1
ATOM 1794 O O . MET A 1 234 ? 29.572 -21.893 -15.847 1.00 65.88 234 MET A O 1
ATOM 1798 N N . ALA A 1 235 ? 28.814 -20.607 -17.529 1.00 64.88 235 ALA A N 1
ATOM 1799 C CA . ALA A 1 235 ? 29.168 -19.346 -16.876 1.00 64.88 235 ALA A CA 1
ATOM 1800 C C . ALA A 1 235 ? 28.148 -18.959 -15.783 1.00 64.88 235 ALA A C 1
ATOM 1802 O O . ALA A 1 235 ? 26.958 -19.224 -15.920 1.00 64.88 235 ALA A O 1
ATOM 1803 N N . GLU A 1 236 ? 28.585 -18.292 -14.710 1.00 62.59 236 GLU A N 1
ATOM 1804 C CA . GLU A 1 236 ? 27.710 -17.806 -13.632 1.00 62.59 236 GLU A CA 1
ATOM 1805 C C . GLU A 1 236 ? 27.856 -16.290 -13.454 1.00 62.59 236 GLU A C 1
ATOM 1807 O O . GLU A 1 236 ? 28.968 -15.775 -13.343 1.00 62.59 236 GLU A O 1
ATOM 1812 N N . ALA A 1 237 ? 26.734 -15.573 -13.375 1.00 66.69 237 ALA A N 1
ATOM 1813 C CA . ALA A 1 237 ? 26.690 -14.174 -12.950 1.00 66.69 237 ALA A CA 1
ATOM 1814 C C . ALA A 1 237 ? 25.893 -14.051 -11.646 1.00 66.69 237 ALA A C 1
ATOM 1816 O O . ALA A 1 237 ? 24.896 -14.744 -11.451 1.00 66.69 237 ALA A O 1
ATOM 1817 N N . ARG A 1 238 ? 26.316 -13.175 -10.732 1.00 73.31 238 ARG A N 1
ATOM 1818 C CA . ARG A 1 238 ? 25.680 -13.003 -9.418 1.00 73.31 238 ARG A CA 1
ATOM 1819 C C . ARG A 1 238 ? 25.240 -11.563 -9.237 1.00 73.31 238 ARG A C 1
ATOM 1821 O O . ARG A 1 238 ? 26.081 -10.687 -9.087 1.00 73.31 238 ARG A O 1
ATOM 1828 N N . GLU A 1 239 ? 23.934 -11.360 -9.129 1.00 81.88 239 GLU A N 1
ATOM 1829 C CA . GLU A 1 239 ? 23.349 -10.064 -8.784 1.00 81.88 239 GLU A CA 1
ATOM 1830 C C . GLU A 1 239 ? 22.734 -10.104 -7.391 1.00 81.88 239 GLU A C 1
ATOM 1832 O O . GLU A 1 239 ? 22.189 -11.128 -6.977 1.00 81.88 239 GLU A O 1
ATOM 1837 N N . ALA A 1 240 ? 22.816 -9.001 -6.652 1.00 80.25 240 ALA A N 1
ATOM 1838 C CA . ALA A 1 240 ? 22.304 -8.921 -5.289 1.00 80.25 240 ALA A CA 1
ATOM 1839 C C . ALA A 1 240 ? 21.278 -7.797 -5.143 1.00 80.25 240 ALA A C 1
ATOM 1841 O O . ALA A 1 240 ? 21.503 -6.679 -5.596 1.00 80.25 240 ALA A O 1
ATOM 1842 N N . TYR A 1 241 ? 20.167 -8.079 -4.465 1.00 81.31 241 TYR A N 1
ATOM 1843 C CA . TYR A 1 241 ? 19.181 -7.065 -4.085 1.00 81.31 241 TYR A CA 1
ATOM 1844 C C . TYR A 1 241 ? 18.732 -7.264 -2.636 1.00 81.31 241 TYR A C 1
ATOM 1846 O O . TYR A 1 241 ? 18.850 -8.354 -2.072 1.00 81.31 241 TYR A O 1
ATOM 1854 N N . LYS A 1 242 ? 18.234 -6.197 -2.011 1.00 82.81 242 LYS A N 1
ATOM 1855 C CA . LYS A 1 242 ? 17.830 -6.175 -0.602 1.00 82.81 242 LYS A CA 1
ATOM 1856 C C . LYS A 1 242 ? 16.437 -5.565 -0.464 1.00 82.81 242 LYS A C 1
ATOM 1858 O O . LYS A 1 242 ? 16.072 -4.670 -1.216 1.00 82.81 242 LYS A O 1
ATOM 1863 N N . ILE A 1 243 ? 15.678 -6.053 0.515 1.00 86.06 243 ILE A N 1
ATOM 1864 C CA . ILE A 1 243 ? 14.407 -5.452 0.925 1.00 86.06 243 ILE A CA 1
ATOM 1865 C C . ILE A 1 243 ? 14.672 -4.341 1.946 1.00 86.06 243 ILE A C 1
ATOM 1867 O O . ILE A 1 243 ? 15.465 -4.517 2.875 1.00 86.06 243 ILE A O 1
ATOM 1871 N N . GLU A 1 244 ? 13.969 -3.221 1.799 1.00 86.00 244 GLU A N 1
ATOM 1872 C CA . GLU A 1 244 ? 14.008 -2.092 2.727 1.00 86.00 244 GLU A CA 1
ATOM 1873 C C . GLU A 1 244 ? 12.604 -1.741 3.219 1.00 86.00 244 GLU A C 1
ATOM 1875 O O . GLU A 1 244 ? 11.615 -1.916 2.506 1.00 86.00 244 GLU A O 1
ATOM 1880 N N . THR A 1 245 ? 12.520 -1.264 4.461 1.00 88.06 245 THR A N 1
ATOM 1881 C CA . THR A 1 245 ? 11.249 -0.934 5.111 1.00 88.06 245 THR A CA 1
ATOM 1882 C C . THR A 1 245 ? 11.015 0.567 5.068 1.00 88.06 245 THR A C 1
ATOM 1884 O O . THR A 1 245 ? 11.805 1.336 5.612 1.00 88.06 245 THR A O 1
ATOM 1887 N N . TRP A 1 246 ? 9.878 0.964 4.501 1.00 86.69 246 TRP A N 1
ATOM 1888 C CA . TRP A 1 246 ? 9.421 2.349 4.434 1.00 86.69 246 TRP A CA 1
ATOM 1889 C C . TRP A 1 246 ? 8.157 2.507 5.276 1.00 86.69 246 TRP A C 1
ATOM 1891 O O . TRP A 1 246 ? 7.208 1.739 5.126 1.00 86.69 246 TRP A O 1
ATOM 1901 N N . ALA A 1 247 ? 8.141 3.480 6.187 1.00 86.56 247 ALA A N 1
ATOM 1902 C CA . ALA A 1 247 ? 7.005 3.698 7.077 1.00 86.56 247 ALA A CA 1
ATOM 1903 C C . ALA A 1 247 ? 6.873 5.166 7.492 1.00 86.56 247 ALA A C 1
ATOM 1905 O O . ALA A 1 247 ? 7.865 5.866 7.698 1.00 86.56 247 ALA A O 1
ATOM 1906 N N . ARG A 1 248 ? 5.628 5.614 7.686 1.00 85.12 248 ARG A N 1
ATOM 1907 C CA . ARG A 1 248 ? 5.308 6.909 8.294 1.00 85.12 248 ARG A CA 1
ATOM 1908 C C . ARG A 1 248 ? 4.052 6.789 9.149 1.00 85.12 248 ARG A C 1
ATOM 1910 O O . ARG A 1 248 ? 3.058 6.212 8.717 1.00 85.12 248 ARG A O 1
ATOM 1917 N N . LYS A 1 249 ? 4.098 7.339 10.364 1.00 83.44 249 LYS A N 1
ATOM 1918 C CA . LYS A 1 249 ? 2.968 7.361 11.301 1.00 83.44 249 LYS A CA 1
ATOM 1919 C C . LYS A 1 249 ? 2.279 8.720 11.255 1.00 83.44 249 LYS A C 1
ATOM 1921 O O . LYS A 1 249 ? 2.953 9.747 11.296 1.00 83.44 249 LYS A O 1
ATOM 1926 N N . ILE A 1 250 ? 0.948 8.713 11.228 1.00 80.75 250 ILE A N 1
ATOM 1927 C CA . ILE A 1 250 ? 0.121 9.909 11.404 1.00 80.75 250 ILE A CA 1
ATOM 1928 C C . ILE A 1 250 ? -0.823 9.666 12.581 1.00 80.75 250 ILE A C 1
ATOM 1930 O O . ILE A 1 250 ? -1.376 8.577 12.726 1.00 80.75 250 ILE A O 1
ATOM 1934 N N . GLY A 1 251 ? -0.933 10.656 13.464 1.00 81.19 251 GLY A N 1
ATOM 1935 C CA . GLY A 1 251 ? -1.834 10.619 14.611 1.00 81.19 251 GLY A CA 1
ATOM 1936 C C . GLY A 1 251 ? -3.172 11.267 14.283 1.00 81.19 251 GLY A C 1
ATOM 1937 O O . GLY A 1 251 ? -3.221 12.243 13.538 1.00 81.19 251 GLY A O 1
ATOM 1938 N N . ILE A 1 252 ? -4.241 10.746 14.880 1.00 80.88 252 ILE A N 1
ATOM 1939 C CA . ILE A 1 252 ? -5.579 11.332 14.802 1.00 80.88 252 ILE A CA 1
ATOM 1940 C C . ILE A 1 252 ? -5.928 11.893 16.174 1.00 80.88 252 ILE A C 1
ATOM 1942 O O . ILE A 1 252 ? -5.647 11.269 17.201 1.00 80.88 252 ILE A O 1
ATOM 1946 N N . THR A 1 253 ? -6.485 13.102 16.205 1.00 85.06 253 THR A N 1
ATOM 1947 C CA . THR A 1 253 ? -6.784 13.771 17.469 1.00 85.06 253 THR A CA 1
ATOM 1948 C C . THR A 1 253 ? -8.061 13.213 18.085 1.00 85.06 253 THR A C 1
ATOM 1950 O O . THR A 1 253 ? -9.005 12.812 17.403 1.00 85.06 253 THR A O 1
ATOM 1953 N N . ARG A 1 254 ? -8.126 13.247 19.418 1.00 85.38 254 ARG A N 1
ATOM 1954 C CA . ARG A 1 254 ? -9.327 12.856 20.163 1.00 85.38 254 ARG A CA 1
ATOM 1955 C C . ARG A 1 254 ? -10.558 13.668 19.752 1.00 85.38 254 ARG A C 1
ATOM 1957 O O . ARG A 1 254 ? -11.661 13.143 19.791 1.00 85.38 254 ARG A O 1
ATOM 1964 N N . GLN A 1 255 ? -10.380 14.937 19.386 1.00 85.88 255 GLN A N 1
ATOM 1965 C CA . GLN A 1 255 ? -11.481 15.803 18.960 1.00 85.88 255 GLN A CA 1
ATOM 1966 C C . GLN A 1 255 ? -12.176 15.250 17.715 1.00 85.88 255 GLN A C 1
ATOM 1968 O O . GLN A 1 255 ? -13.395 15.179 17.707 1.00 85.88 255 GLN A O 1
ATOM 1973 N N . VAL A 1 256 ? -11.415 14.772 16.727 1.00 85.88 256 VAL A N 1
ATOM 1974 C CA . VAL A 1 256 ? -11.966 14.168 15.503 1.00 85.88 256 VAL A CA 1
ATOM 1975 C C . VAL A 1 256 ? -12.760 12.894 15.827 1.00 85.88 256 VAL A C 1
ATOM 1977 O O . VAL A 1 256 ? -13.864 12.725 15.322 1.00 85.88 256 VAL A O 1
ATOM 1980 N N . ILE A 1 257 ? -12.259 12.041 16.734 1.00 87.00 257 ILE A N 1
ATOM 1981 C CA . ILE A 1 257 ? -12.979 10.826 17.173 1.00 87.00 257 ILE A CA 1
ATOM 1982 C C . ILE A 1 257 ? -14.274 11.180 17.922 1.00 87.00 257 ILE A C 1
ATOM 1984 O O . ILE A 1 257 ? -15.307 10.554 17.716 1.00 87.00 257 ILE A O 1
ATOM 1988 N N . VAL A 1 258 ? -14.227 12.171 18.816 1.00 87.19 258 VAL A N 1
ATOM 1989 C CA . VAL A 1 258 ? -15.383 12.572 19.638 1.00 87.19 258 VAL A CA 1
ATOM 1990 C C . VAL A 1 258 ? -16.446 13.289 18.812 1.00 87.19 258 VAL A C 1
ATOM 1992 O O . VAL A 1 258 ? -17.630 13.090 19.063 1.00 87.19 258 VAL A O 1
ATOM 1995 N N . ASN A 1 259 ? -16.026 14.091 17.836 1.00 87.81 259 ASN A N 1
ATOM 1996 C CA . ASN A 1 259 ? -16.919 14.782 16.909 1.00 87.81 259 ASN A CA 1
ATOM 1997 C C . ASN A 1 259 ? -17.449 13.856 15.805 1.00 87.81 259 ASN A C 1
ATOM 1999 O O . ASN A 1 259 ? -18.242 14.307 14.987 1.00 87.81 259 ASN A O 1
ATOM 2003 N N . ASP A 1 260 ? -17.007 12.593 15.778 1.00 84.94 260 ASP A N 1
ATOM 2004 C CA . ASP A 1 260 ? -17.411 11.591 14.792 1.00 84.94 260 ASP A CA 1
ATOM 2005 C C . ASP A 1 260 ? -17.185 12.061 13.340 1.00 84.94 260 ASP A C 1
ATOM 2007 O O . ASP A 1 260 ? -17.952 11.751 12.428 1.00 84.94 260 ASP A O 1
ATOM 2011 N N . ASP A 1 261 ? -16.111 12.833 13.128 1.00 82.75 261 ASP A N 1
ATOM 2012 C CA . ASP A 1 261 ? -15.748 13.405 11.830 1.00 82.75 261 ASP A CA 1
ATOM 2013 C C . ASP A 1 261 ? -15.057 12.348 10.958 1.00 82.75 261 ASP A C 1
ATOM 2015 O O . ASP A 1 261 ? -13.843 12.355 10.733 1.00 82.75 261 ASP A O 1
ATOM 2019 N N . LEU A 1 262 ? -15.867 11.397 10.485 1.00 81.12 262 LEU A N 1
ATOM 2020 C CA . LEU A 1 262 ? -15.468 10.316 9.580 1.00 81.12 262 LEU A CA 1
ATOM 2021 C C . LEU A 1 262 ? -14.935 10.833 8.235 1.00 81.12 262 LEU A C 1
ATOM 2023 O O . LEU A 1 262 ? -14.141 10.143 7.592 1.00 81.12 262 LEU A O 1
ATOM 2027 N N . GLY A 1 263 ? -15.302 12.057 7.842 1.00 80.62 263 GLY A N 1
ATOM 2028 C CA . GLY A 1 263 ? -14.765 12.727 6.660 1.00 80.62 263 GLY A CA 1
ATOM 2029 C C . GLY A 1 263 ? -13.257 12.932 6.782 1.00 80.62 263 GLY A C 1
ATOM 2030 O O . GLY A 1 263 ? -12.502 12.450 5.933 1.00 80.62 263 GLY A O 1
ATOM 2031 N N . ALA A 1 264 ? -12.804 13.522 7.891 1.00 79.62 264 ALA A N 1
ATOM 2032 C CA . ALA A 1 264 ? -11.379 13.707 8.160 1.00 79.62 264 ALA A CA 1
ATOM 2033 C C . ALA A 1 264 ? -10.600 12.376 8.223 1.00 79.62 264 ALA A C 1
ATOM 2035 O O . ALA A 1 264 ? -9.472 12.298 7.724 1.00 79.62 264 ALA A O 1
ATOM 2036 N N . PHE A 1 265 ? -11.198 11.308 8.774 1.00 79.31 265 PHE A N 1
ATOM 2037 C CA . PHE A 1 265 ? -10.600 9.963 8.749 1.00 79.31 265 PHE A CA 1
ATOM 2038 C C . PHE A 1 265 ? -10.431 9.435 7.326 1.00 79.31 265 PHE A C 1
ATOM 2040 O O . PHE A 1 265 ? -9.363 8.928 6.971 1.00 79.31 265 PHE A O 1
ATOM 2047 N N . SER A 1 266 ? -11.487 9.549 6.520 1.00 82.62 266 SER A N 1
ATOM 2048 C CA . SER A 1 266 ? -11.517 9.039 5.152 1.00 82.62 266 SER A CA 1
ATOM 2049 C C . SER A 1 266 ? -10.496 9.744 4.262 1.00 82.62 266 SER A C 1
ATOM 2051 O O . SER A 1 266 ? -9.731 9.087 3.552 1.00 82.62 266 SER A O 1
ATOM 2053 N N . ASP A 1 267 ? -10.405 11.069 4.370 1.00 87.06 267 ASP A N 1
ATOM 2054 C CA . ASP A 1 267 ? -9.469 11.872 3.596 1.00 87.06 267 ASP A CA 1
ATOM 2055 C C . ASP A 1 267 ? -8.025 11.586 3.985 1.00 87.06 267 ASP A C 1
ATOM 2057 O O . ASP A 1 267 ? -7.163 11.453 3.110 1.00 87.06 267 ASP A O 1
ATOM 2061 N N . LEU A 1 268 ? -7.754 11.441 5.285 1.00 87.31 268 LEU A N 1
ATOM 2062 C CA . LEU A 1 268 ? -6.427 11.075 5.755 1.00 87.31 268 LEU A CA 1
ATOM 2063 C C . LEU A 1 268 ? -6.025 9.686 5.248 1.00 87.31 268 LEU A C 1
ATOM 2065 O O . LEU A 1 268 ? -4.947 9.536 4.671 1.00 87.31 268 LEU A O 1
ATOM 2069 N N . ALA A 1 269 ? -6.893 8.686 5.420 1.00 87.44 269 ALA A N 1
ATOM 2070 C CA . ALA A 1 269 ? -6.643 7.316 4.976 1.00 87.44 269 ALA A CA 1
ATOM 2071 C C . ALA A 1 269 ? -6.399 7.251 3.461 1.00 87.44 269 ALA A C 1
ATOM 2073 O O . ALA A 1 269 ? -5.463 6.589 3.007 1.00 87.44 269 ALA A O 1
ATOM 2074 N N . ARG A 1 270 ? -7.194 7.995 2.683 1.00 88.75 270 ARG A N 1
ATOM 2075 C CA . ARG A 1 270 ? -7.056 8.086 1.227 1.00 88.75 270 ARG A CA 1
ATOM 2076 C C . ARG A 1 270 ? -5.716 8.688 0.818 1.00 88.75 270 ARG A C 1
ATOM 2078 O O . ARG A 1 270 ? -5.006 8.086 0.015 1.00 88.75 270 ARG A O 1
ATOM 2085 N N . ARG A 1 271 ? -5.339 9.830 1.401 1.00 89.81 271 ARG A N 1
ATOM 2086 C CA . ARG A 1 271 ? -4.047 10.488 1.129 1.00 89.81 271 ARG A CA 1
ATOM 2087 C C . ARG A 1 271 ? -2.865 9.607 1.528 1.00 89.81 271 ARG A C 1
ATOM 2089 O O . ARG A 1 271 ? -1.874 9.561 0.808 1.00 89.81 271 ARG A O 1
ATOM 2096 N N . MET A 1 272 ? -2.970 8.880 2.641 1.00 90.25 272 MET A N 1
ATOM 2097 C CA . MET A 1 272 ? -1.944 7.917 3.054 1.00 90.25 272 MET A CA 1
ATOM 2098 C C . MET A 1 272 ? -1.816 6.755 2.065 1.00 90.25 272 MET A C 1
ATOM 2100 O O . MET A 1 272 ? -0.698 6.379 1.722 1.00 90.25 272 MET A O 1
ATOM 2104 N N . GLY A 1 273 ? -2.938 6.207 1.585 1.00 90.25 273 GLY A N 1
ATOM 2105 C CA . GLY A 1 273 ? -2.939 5.137 0.584 1.00 90.25 273 GLY A CA 1
ATOM 2106 C C . GLY A 1 273 ? -2.316 5.582 -0.741 1.00 90.25 273 GLY A C 1
ATOM 2107 O O . GLY A 1 273 ? -1.454 4.887 -1.277 1.00 90.25 273 GLY A O 1
ATOM 2108 N N . GLN A 1 274 ? -2.682 6.775 -1.217 1.00 90.38 274 GLN A N 1
ATOM 2109 C CA . GLN A 1 274 ? -2.099 7.387 -2.416 1.00 90.38 274 GLN A CA 1
ATOM 2110 C C . GLN A 1 274 ? -0.601 7.655 -2.246 1.00 90.38 274 GLN A C 1
ATOM 2112 O O . GLN A 1 274 ? 0.188 7.239 -3.087 1.00 90.38 274 GLN A O 1
ATOM 2117 N N . GLY A 1 275 ? -0.191 8.267 -1.131 1.00 90.81 275 GLY A N 1
ATOM 2118 C CA . GLY A 1 275 ? 1.221 8.541 -0.859 1.00 90.81 275 GLY A CA 1
ATOM 2119 C C . GLY A 1 275 ? 2.069 7.271 -0.747 1.00 90.81 275 GLY A C 1
ATOM 2120 O O . GLY A 1 275 ? 3.224 7.263 -1.168 1.00 90.81 275 GLY A O 1
ATOM 2121 N N . ALA A 1 276 ? 1.508 6.172 -0.230 1.00 89.56 276 ALA A N 1
ATOM 2122 C CA . ALA A 1 276 ? 2.184 4.875 -0.216 1.00 89.56 276 ALA A CA 1
ATOM 2123 C C . ALA A 1 276 ? 2.382 4.313 -1.637 1.00 89.56 276 ALA A C 1
ATOM 2125 O O . ALA A 1 276 ? 3.478 3.852 -1.958 1.00 89.56 276 ALA A O 1
ATOM 2126 N N . ALA A 1 277 ? 1.358 4.392 -2.495 1.00 89.69 277 ALA A N 1
ATOM 2127 C CA . ALA A 1 277 ? 1.450 3.967 -3.895 1.00 89.69 277 ALA A CA 1
ATOM 2128 C C . ALA A 1 277 ? 2.442 4.830 -4.694 1.00 89.69 277 ALA A C 1
ATOM 2130 O O . ALA A 1 277 ? 3.238 4.309 -5.477 1.00 89.69 277 ALA A O 1
ATOM 2131 N N . GLU A 1 278 ? 2.441 6.141 -4.453 1.00 89.88 278 GLU A N 1
ATOM 2132 C CA . GLU A 1 278 ? 3.375 7.088 -5.063 1.00 89.88 278 GLU A CA 1
ATOM 2133 C C . GLU A 1 278 ? 4.816 6.838 -4.609 1.00 89.88 278 GLU A C 1
ATOM 2135 O O . GLU A 1 278 ? 5.724 6.845 -5.433 1.00 89.88 278 GLU A O 1
ATOM 2140 N N . THR A 1 279 ? 5.036 6.542 -3.324 1.00 90.56 279 THR A N 1
ATOM 2141 C CA . THR A 1 279 ? 6.372 6.202 -2.808 1.00 90.56 279 THR A CA 1
ATOM 2142 C C . THR A 1 279 ? 6.918 4.948 -3.491 1.00 90.56 279 THR A C 1
ATOM 2144 O O . THR A 1 279 ? 8.064 4.945 -3.928 1.00 90.56 279 THR A O 1
ATOM 2147 N N . GLU A 1 280 ? 6.103 3.898 -3.644 1.00 88.44 280 GLU A N 1
ATOM 2148 C CA . GLU A 1 280 ? 6.506 2.692 -4.382 1.00 88.44 280 GLU A CA 1
ATOM 2149 C C . GLU A 1 280 ? 6.847 3.011 -5.844 1.00 88.44 280 GLU A C 1
ATOM 2151 O O . GLU A 1 280 ? 7.891 2.586 -6.342 1.00 88.44 280 GLU A O 1
ATOM 2156 N N . ALA A 1 281 ? 5.994 3.779 -6.529 1.00 89.12 281 ALA A N 1
ATOM 2157 C CA . ALA A 1 281 ? 6.226 4.171 -7.916 1.00 89.12 281 ALA A CA 1
ATOM 2158 C C . ALA A 1 281 ? 7.521 4.979 -8.064 1.00 89.12 281 ALA A C 1
ATOM 2160 O O . ALA A 1 281 ? 8.327 4.702 -8.950 1.00 89.12 281 ALA A O 1
ATOM 2161 N N . ARG A 1 282 ? 7.743 5.933 -7.159 1.00 89.56 282 ARG A N 1
ATOM 2162 C CA . ARG A 1 282 ? 8.931 6.777 -7.129 1.00 89.56 282 ARG A CA 1
ATOM 2163 C C . ARG A 1 282 ? 10.201 5.963 -6.911 1.00 89.56 282 ARG A C 1
ATOM 2165 O O . ARG A 1 282 ? 11.156 6.179 -7.639 1.00 89.56 282 ARG A O 1
ATOM 2172 N N . LEU A 1 283 ? 10.207 5.003 -5.985 1.00 89.50 283 LEU A N 1
ATOM 2173 C CA . LEU A 1 283 ? 11.370 4.132 -5.768 1.00 89.50 283 LEU A CA 1
ATOM 2174 C C . LEU A 1 283 ? 11.720 3.315 -7.021 1.00 89.50 283 LEU A C 1
ATOM 2176 O O . LEU A 1 283 ? 12.895 3.131 -7.335 1.00 89.50 283 LEU A O 1
ATOM 2180 N N . LEU A 1 284 ? 10.711 2.839 -7.758 1.00 88.25 284 LEU A N 1
ATOM 2181 C CA . LEU A 1 284 ? 10.928 2.127 -9.020 1.00 88.25 284 LEU A CA 1
ATOM 2182 C C . LEU A 1 284 ? 11.467 3.051 -10.118 1.00 88.25 284 LEU A C 1
ATOM 2184 O O . LEU A 1 284 ? 12.371 2.653 -10.850 1.00 88.25 284 LEU A O 1
ATOM 2188 N N . VAL A 1 285 ? 10.946 4.275 -10.224 1.00 88.62 285 VAL A N 1
ATOM 2189 C CA . VAL A 1 285 ? 11.445 5.277 -11.178 1.00 88.62 285 VAL A CA 1
ATOM 2190 C C . VAL A 1 285 ? 12.875 5.689 -10.832 1.00 88.62 285 VAL A C 1
ATOM 2192 O O . VAL A 1 285 ? 13.731 5.631 -11.704 1.00 88.62 285 VAL A O 1
ATOM 2195 N N . GLU A 1 286 ? 13.171 5.992 -9.566 1.00 89.31 286 GLU A N 1
ATOM 2196 C CA . GLU A 1 286 ? 14.523 6.330 -9.096 1.00 89.31 286 GLU A CA 1
ATOM 2197 C C . GLU A 1 286 ? 15.529 5.210 -9.408 1.00 89.31 286 GLU A C 1
ATOM 2199 O O . GLU A 1 286 ? 16.671 5.487 -9.778 1.00 89.31 286 GLU A O 1
ATOM 2204 N N . LEU A 1 287 ? 15.111 3.941 -9.330 1.00 87.81 287 LEU A N 1
ATOM 2205 C CA . LEU A 1 287 ? 15.951 2.805 -9.714 1.00 87.81 287 LEU A CA 1
ATOM 2206 C C . LEU A 1 287 ? 16.270 2.793 -11.217 1.00 87.81 287 LEU A C 1
ATOM 2208 O O . LEU A 1 287 ? 17.402 2.494 -11.596 1.00 87.81 287 LEU A O 1
ATOM 2212 N N . VAL A 1 288 ? 15.292 3.101 -12.073 1.00 86.62 288 VAL A N 1
ATOM 2213 C CA . VAL A 1 288 ? 15.472 3.151 -13.536 1.00 86.62 288 VAL A CA 1
ATOM 2214 C C . VAL A 1 288 ? 16.280 4.386 -13.950 1.00 86.62 288 VAL A C 1
ATOM 2216 O O . VAL A 1 288 ? 17.178 4.290 -14.786 1.00 86.62 288 VAL A O 1
ATOM 2219 N N . GLU A 1 289 ? 16.005 5.533 -13.332 1.00 89.12 289 GLU A N 1
ATOM 2220 C CA . GLU A 1 289 ? 16.682 6.811 -13.580 1.00 89.12 289 GLU A CA 1
ATOM 2221 C C . GLU A 1 289 ? 18.095 6.878 -12.983 1.00 89.12 289 GLU A C 1
ATOM 2223 O O . GLU A 1 289 ? 18.878 7.771 -13.332 1.00 89.12 289 GLU A O 1
ATOM 2228 N N . ALA A 1 290 ? 18.464 5.921 -12.128 1.00 88.50 290 ALA A N 1
ATOM 2229 C CA . ALA A 1 290 ? 1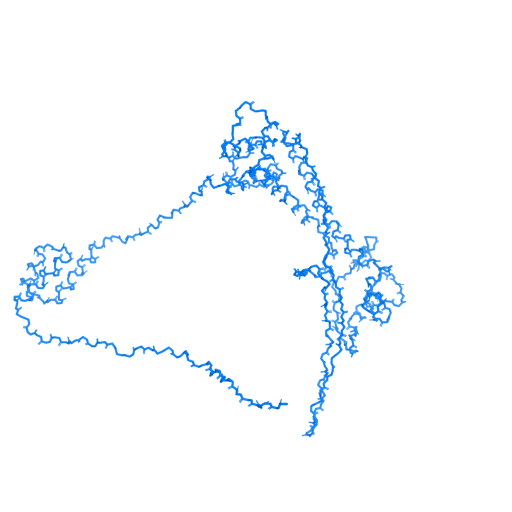9.802 5.821 -11.564 1.00 88.50 290 ALA A CA 1
ATOM 2230 C C . ALA A 1 290 ? 20.891 5.859 -12.654 1.00 88.50 290 ALA A C 1
ATOM 2232 O O . ALA A 1 290 ? 20.709 5.407 -13.787 1.00 88.50 290 ALA A O 1
ATOM 2233 N N . ASN A 1 291 ? 22.053 6.418 -12.302 1.00 87.44 291 ASN A N 1
ATOM 2234 C CA . ASN A 1 291 ? 23.187 6.597 -13.214 1.00 87.44 291 ASN A CA 1
ATOM 2235 C C . ASN A 1 291 ? 22.799 7.305 -14.532 1.00 87.44 291 ASN A C 1
ATOM 2237 O O . ASN A 1 291 ? 23.215 6.880 -15.611 1.00 87.44 291 ASN A O 1
ATOM 2241 N N . SER A 1 292 ? 22.003 8.379 -14.443 1.00 85.25 292 SER A N 1
ATOM 2242 C CA . SER A 1 292 ? 21.534 9.178 -15.589 1.00 85.25 292 SER A CA 1
ATOM 2243 C C . SER A 1 292 ? 20.706 8.363 -16.589 1.00 85.25 292 SER A C 1
ATOM 2245 O O . SER A 1 292 ? 20.964 8.399 -17.793 1.00 85.25 292 SER A O 1
ATOM 2247 N N . GLY A 1 293 ? 19.743 7.588 -16.081 1.00 83.00 293 GLY A N 1
ATOM 2248 C CA . GLY A 1 293 ? 18.860 6.742 -16.890 1.00 83.00 293 GLY A CA 1
ATOM 2249 C C . GLY A 1 293 ? 19.485 5.427 -17.354 1.00 83.00 293 GLY A C 1
ATOM 2250 O O . GLY A 1 293 ? 18.943 4.775 -18.241 1.00 83.00 293 GLY A O 1
ATOM 2251 N N . ASN A 1 294 ? 20.629 5.031 -16.785 1.00 86.81 294 ASN A N 1
ATOM 2252 C CA . ASN A 1 294 ? 21.297 3.773 -17.128 1.00 86.81 294 ASN A CA 1
ATOM 2253 C C . ASN A 1 294 ? 21.013 2.645 -16.119 1.00 86.81 294 ASN A C 1
ATOM 2255 O O . ASN A 1 294 ? 21.581 1.560 -16.237 1.00 86.81 294 ASN A O 1
ATOM 2259 N N . GLY A 1 295 ? 20.119 2.870 -15.156 1.00 87.81 295 GLY A N 1
ATOM 2260 C CA . GLY A 1 295 ? 19.759 1.898 -14.129 1.00 87.81 295 GLY A CA 1
ATOM 2261 C C . GLY A 1 295 ? 20.845 1.703 -13.061 1.00 87.81 295 GLY A C 1
ATOM 2262 O O . GLY A 1 295 ? 21.866 2.395 -13.072 1.00 87.81 295 GLY A O 1
ATOM 2263 N N . PRO A 1 296 ? 20.652 0.778 -12.104 1.00 89.06 296 PRO A N 1
ATOM 2264 C CA . PRO A 1 296 ? 21.584 0.540 -10.998 1.00 89.06 296 PRO A CA 1
ATOM 2265 C C . PRO A 1 296 ? 22.918 -0.058 -11.472 1.00 89.06 296 PRO A C 1
ATOM 2267 O O . PRO A 1 296 ? 22.996 -0.633 -12.554 1.00 89.06 296 PRO A O 1
ATOM 2270 N N . LYS A 1 297 ? 23.972 0.057 -10.651 1.00 88.88 297 LYS A N 1
ATOM 2271 C CA . LYS A 1 297 ? 25.262 -0.603 -10.919 1.00 88.88 297 LYS A CA 1
ATOM 2272 C C . LYS A 1 297 ? 25.175 -2.098 -10.616 1.00 88.88 297 LYS A C 1
ATOM 2274 O O . LYS A 1 297 ? 24.648 -2.467 -9.568 1.00 88.88 297 LYS A O 1
ATOM 2279 N N . LEU A 1 298 ? 25.711 -2.913 -11.516 1.00 85.56 298 LEU A N 1
ATOM 2280 C CA . LEU A 1 298 ? 25.810 -4.364 -11.380 1.00 85.56 298 LEU A CA 1
ATOM 2281 C C . LEU A 1 298 ? 27.111 -4.769 -10.671 1.00 85.56 298 LEU A C 1
ATOM 2283 O O . LEU A 1 298 ? 27.939 -3.921 -10.314 1.00 85.56 298 LEU A O 1
ATOM 2287 N N . ALA A 1 299 ? 27.295 -6.073 -10.451 1.00 82.25 299 ALA A N 1
ATOM 2288 C CA . ALA A 1 299 ? 28.470 -6.619 -9.765 1.00 82.25 299 ALA A CA 1
ATOM 2289 C C . ALA A 1 299 ? 29.812 -6.328 -10.475 1.00 82.25 299 ALA A C 1
ATOM 2291 O O . ALA A 1 299 ? 30.859 -6.330 -9.830 1.00 82.25 299 ALA A O 1
ATOM 2292 N N . ASP A 1 300 ? 29.786 -6.041 -11.777 1.00 82.88 300 ASP A N 1
ATOM 2293 C CA . ASP A 1 300 ? 30.947 -5.639 -12.585 1.00 82.88 300 ASP A CA 1
ATOM 2294 C C . ASP A 1 300 ? 31.315 -4.144 -12.456 1.00 82.88 300 ASP A C 1
ATOM 2296 O O . ASP A 1 300 ? 32.280 -3.677 -13.066 1.00 82.88 300 ASP A O 1
ATOM 2300 N N . GLY A 1 301 ? 30.556 -3.384 -11.659 1.00 85.19 301 GLY A N 1
ATOM 2301 C CA . GLY A 1 301 ? 30.754 -1.954 -11.430 1.00 85.19 301 GLY A CA 1
ATOM 2302 C C . GLY A 1 301 ? 30.184 -1.042 -12.521 1.00 85.19 301 GLY A C 1
ATOM 2303 O O . GLY A 1 301 ? 30.239 0.185 -12.362 1.00 85.19 301 GLY A O 1
ATOM 2304 N N . LYS A 1 302 ? 29.609 -1.599 -13.594 1.00 88.75 302 LYS A N 1
ATOM 2305 C CA . LYS A 1 302 ? 28.978 -0.853 -14.693 1.00 88.75 302 LYS A CA 1
ATOM 2306 C C . LYS A 1 302 ? 27.473 -0.706 -14.438 1.00 88.75 302 LYS A C 1
ATOM 2308 O O . LYS A 1 302 ? 26.879 -1.518 -13.728 1.00 88.75 302 LYS A O 1
ATOM 2313 N N . PRO A 1 303 ? 26.826 0.358 -14.946 1.00 90.56 303 PRO A N 1
ATOM 2314 C CA . PRO A 1 303 ? 25.375 0.482 -14.858 1.00 90.56 303 PRO A CA 1
ATOM 2315 C C . PRO A 1 303 ? 24.688 -0.620 -15.673 1.00 90.56 303 PRO A C 1
ATOM 2317 O O . PRO A 1 303 ? 25.262 -1.128 -16.637 1.00 90.56 303 PRO A O 1
ATOM 2320 N N . LEU A 1 304 ? 23.448 -0.955 -15.309 1.00 87.69 304 LEU A N 1
ATOM 2321 C CA . LEU A 1 304 ? 22.643 -1.976 -15.978 1.00 87.69 304 LEU A CA 1
ATOM 2322 C C . LEU A 1 304 ? 22.650 -1.784 -17.499 1.00 87.69 304 LEU A C 1
ATOM 2324 O O . LEU A 1 304 ? 22.974 -2.728 -18.217 1.00 87.69 304 LEU A O 1
ATOM 2328 N N . PHE A 1 305 ? 22.361 -0.571 -17.979 1.00 89.06 305 PHE A N 1
ATOM 2329 C CA . PHE A 1 305 ? 22.434 -0.209 -19.393 1.00 89.06 305 PHE A CA 1
ATOM 2330 C C . PHE A 1 305 ? 23.811 0.366 -19.739 1.00 89.06 305 PHE A C 1
ATOM 2332 O O . PHE A 1 305 ? 24.123 1.523 -19.440 1.00 89.06 305 PHE A O 1
ATOM 2339 N N . HIS A 1 306 ? 24.641 -0.431 -20.407 1.00 88.44 306 HIS A N 1
ATOM 2340 C CA . HIS A 1 306 ? 25.994 -0.045 -20.797 1.00 88.44 306 HIS A CA 1
ATOM 2341 C C . HIS A 1 306 ? 26.353 -0.603 -22.179 1.00 88.44 306 HIS A C 1
ATOM 2343 O O . HIS A 1 306 ? 25.852 -1.649 -22.590 1.00 88.44 306 HIS A O 1
ATOM 2349 N N . ALA A 1 307 ? 27.238 0.087 -22.904 1.00 86.94 307 ALA A N 1
ATOM 2350 C CA . ALA A 1 307 ? 27.672 -0.339 -24.237 1.00 86.94 307 ALA A CA 1
ATOM 2351 C C . ALA A 1 307 ? 28.313 -1.740 -24.204 1.00 86.94 307 ALA A C 1
ATOM 2353 O O . ALA A 1 307 ? 27.965 -2.596 -25.010 1.00 86.94 307 ALA A O 1
ATOM 2354 N N . ASP A 1 308 ? 29.159 -1.998 -23.204 1.00 85.44 308 ASP A N 1
ATOM 2355 C CA . ASP A 1 308 ? 29.826 -3.294 -23.005 1.00 85.44 308 ASP A CA 1
ATOM 2356 C C . ASP A 1 308 ? 28.864 -4.458 -22.717 1.00 85.44 308 ASP A C 1
ATOM 2358 O O . ASP A 1 308 ? 29.235 -5.611 -22.905 1.00 85.44 308 ASP A O 1
ATOM 2362 N N . HIS A 1 309 ? 27.634 -4.179 -22.272 1.00 84.12 309 HIS A N 1
ATOM 2363 C CA . HIS A 1 309 ? 26.601 -5.204 -22.068 1.00 84.12 309 HIS A CA 1
ATOM 2364 C C . HIS A 1 309 ? 25.777 -5.451 -23.341 1.00 84.12 309 HIS A C 1
ATOM 2366 O O . HIS A 1 309 ? 24.872 -6.284 -23.340 1.00 84.12 309 HIS A O 1
ATOM 2372 N N . GLY A 1 310 ? 26.025 -4.689 -24.414 1.00 82.81 310 GLY A N 1
ATOM 2373 C CA . GLY A 1 310 ? 25.265 -4.771 -25.661 1.00 82.81 310 GLY A CA 1
ATOM 2374 C C . GLY A 1 310 ? 23.780 -4.426 -25.507 1.00 82.81 310 GLY A C 1
ATOM 2375 O O . GLY A 1 310 ? 22.978 -4.805 -26.356 1.00 82.81 310 GLY A O 1
ATOM 2376 N N . ASN A 1 311 ? 23.395 -3.738 -24.425 1.00 84.12 311 ASN A N 1
ATOM 2377 C CA . ASN A 1 311 ? 21.999 -3.450 -24.075 1.00 84.12 311 ASN A CA 1
ATOM 2378 C C . ASN A 1 311 ? 21.678 -1.945 -24.035 1.00 84.12 311 ASN A C 1
ATOM 2380 O O . ASN A 1 311 ? 20.637 -1.544 -23.514 1.00 84.12 311 ASN A O 1
ATOM 2384 N N . LYS A 1 312 ? 22.568 -1.114 -24.586 1.00 85.31 312 LYS A N 1
ATOM 2385 C CA . LYS A 1 312 ? 22.405 0.335 -24.701 1.00 85.31 312 LYS A CA 1
ATOM 2386 C C . LYS A 1 312 ? 22.548 0.762 -26.158 1.00 85.31 312 LYS A C 1
ATOM 2388 O O . LYS A 1 312 ? 23.473 0.335 -26.844 1.00 85.31 312 LYS A O 1
ATOM 2393 N N . ALA A 1 313 ? 21.643 1.620 -26.624 1.00 80.31 313 ALA A N 1
ATOM 2394 C CA . ALA A 1 313 ? 21.738 2.201 -27.958 1.00 80.31 313 ALA A CA 1
ATOM 2395 C C . ALA A 1 313 ? 22.996 3.082 -28.076 1.00 80.31 313 ALA A C 1
ATOM 2397 O O . ALA A 1 313 ? 23.294 3.867 -27.176 1.00 80.31 313 ALA A O 1
ATOM 2398 N N . GLY A 1 314 ? 23.724 2.954 -29.191 1.00 73.12 314 GLY A N 1
ATOM 2399 C CA . GLY A 1 314 ? 24.976 3.684 -29.424 1.00 73.12 314 GLY A CA 1
ATOM 2400 C C . GLY A 1 314 ? 24.800 5.202 -29.557 1.00 73.12 314 GLY A C 1
ATOM 2401 O O . GLY A 1 314 ? 25.677 5.954 -29.143 1.00 73.12 314 GLY A O 1
ATOM 2402 N N . SER A 1 315 ? 23.653 5.662 -30.068 1.00 74.00 315 SER A N 1
ATOM 2403 C CA . SER A 1 315 ? 23.251 7.073 -30.068 1.00 74.00 315 SER A CA 1
ATOM 2404 C C . SER A 1 315 ? 21.796 7.213 -29.632 1.00 74.00 315 SER A C 1
ATOM 2406 O O . SER A 1 315 ? 20.950 6.413 -30.035 1.00 74.00 315 SER A O 1
ATOM 2408 N N . GLY A 1 316 ? 21.489 8.252 -28.853 1.00 72.62 316 GLY A N 1
ATOM 2409 C CA . GLY A 1 316 ? 20.103 8.638 -28.591 1.00 72.62 316 GLY A CA 1
ATOM 2410 C C . GLY A 1 316 ? 19.431 9.076 -29.892 1.00 72.62 316 GLY A C 1
ATOM 2411 O O . GLY A 1 316 ? 19.983 9.895 -30.623 1.00 72.62 316 GLY A O 1
ATOM 2412 N N . ALA A 1 317 ? 18.265 8.514 -30.191 1.00 77.25 317 ALA A N 1
ATOM 2413 C CA . ALA A 1 317 ? 17.451 8.879 -31.343 1.00 77.25 317 ALA A CA 1
ATOM 2414 C C . ALA A 1 317 ? 16.003 9.092 -30.888 1.00 77.25 317 ALA A C 1
ATOM 2416 O O . ALA A 1 317 ? 15.574 8.491 -29.902 1.00 77.25 317 ALA A O 1
ATOM 2417 N N . ALA A 1 318 ? 15.267 9.948 -31.598 1.00 84.06 318 ALA A N 1
ATOM 2418 C CA . ALA A 1 318 ? 13.847 10.160 -31.339 1.00 84.06 318 ALA A CA 1
ATOM 2419 C C . ALA A 1 318 ? 13.044 8.862 -31.545 1.00 84.06 318 ALA A C 1
ATOM 2421 O O . ALA A 1 318 ? 13.470 7.941 -32.257 1.00 84.06 318 ALA A O 1
ATOM 2422 N N . ILE A 1 319 ? 11.873 8.789 -30.917 1.00 86.06 319 ILE A N 1
ATOM 2423 C CA . ILE A 1 319 ? 10.957 7.661 -31.086 1.00 86.06 319 ILE A CA 1
ATOM 2424 C C . ILE A 1 319 ? 10.377 7.729 -32.507 1.00 86.06 319 ILE A C 1
ATOM 2426 O O . ILE A 1 319 ? 9.873 8.759 -32.940 1.00 86.06 319 ILE A O 1
ATOM 2430 N N . SER A 1 320 ? 10.531 6.646 -33.268 1.00 87.62 320 SER A N 1
ATOM 2431 C CA . SER A 1 320 ? 10.040 6.499 -34.643 1.00 87.62 320 SER A CA 1
ATOM 2432 C C . SER A 1 320 ? 9.942 5.016 -35.007 1.00 87.62 320 SER A C 1
ATOM 2434 O O . SER A 1 320 ? 10.630 4.189 -34.401 1.00 87.62 320 SER A O 1
ATOM 2436 N N . ASP A 1 321 ? 9.186 4.673 -36.051 1.00 87.06 321 ASP A N 1
ATOM 2437 C CA . ASP A 1 321 ? 9.088 3.293 -36.555 1.00 87.06 321 ASP A CA 1
ATOM 2438 C C . ASP A 1 321 ? 10.457 2.665 -36.835 1.00 87.06 321 ASP A C 1
ATOM 2440 O O . ASP A 1 321 ? 10.710 1.501 -36.508 1.00 87.06 321 ASP A O 1
ATOM 2444 N N . THR A 1 322 ? 11.373 3.453 -37.400 1.00 87.75 322 THR A N 1
ATOM 2445 C CA . THR A 1 322 ? 12.735 3.022 -37.725 1.00 87.75 322 THR A CA 1
ATOM 2446 C C . THR A 1 322 ? 13.531 2.695 -36.462 1.00 87.75 322 THR A C 1
ATOM 2448 O O . THR A 1 322 ? 14.160 1.636 -36.381 1.00 87.75 322 THR A O 1
ATOM 2451 N N . THR A 1 323 ? 13.492 3.569 -35.450 1.00 87.94 323 THR A N 1
ATOM 2452 C CA . THR A 1 323 ? 14.252 3.381 -34.202 1.00 87.94 323 THR A CA 1
ATOM 2453 C C . THR A 1 323 ? 13.652 2.277 -33.332 1.00 87.94 323 THR A C 1
ATOM 2455 O O . THR A 1 323 ? 14.399 1.477 -32.765 1.00 87.94 323 THR A O 1
ATOM 2458 N N . LEU A 1 324 ? 12.323 2.137 -33.306 1.00 87.06 324 LEU A N 1
ATOM 2459 C CA . LEU A 1 324 ? 11.636 1.030 -32.633 1.00 87.06 324 LEU A CA 1
ATOM 2460 C C . LEU A 1 324 ? 11.899 -0.316 -33.317 1.00 87.06 324 LEU A C 1
ATOM 2462 O O . LEU A 1 324 ? 12.120 -1.319 -32.633 1.00 87.06 324 LEU A O 1
ATOM 2466 N N . SER A 1 325 ? 11.928 -0.358 -34.651 1.00 87.38 325 SER A N 1
ATOM 2467 C CA . SER A 1 325 ? 12.273 -1.574 -35.399 1.00 87.38 325 SER A CA 1
ATOM 2468 C C . SER A 1 325 ? 13.712 -2.014 -35.123 1.00 87.38 325 SER A C 1
ATOM 2470 O O . SER A 1 325 ? 13.953 -3.196 -34.864 1.00 87.38 325 SER A O 1
ATOM 2472 N N . ALA A 1 326 ? 14.654 -1.066 -35.081 1.00 87.06 326 ALA A N 1
ATOM 2473 C CA . ALA A 1 326 ? 16.040 -1.336 -34.704 1.00 87.06 326 ALA A CA 1
ATOM 2474 C C . ALA A 1 326 ? 16.159 -1.838 -33.252 1.00 87.06 326 ALA A C 1
ATOM 2476 O O . ALA A 1 326 ? 16.863 -2.816 -32.998 1.00 87.06 326 ALA A O 1
ATOM 2477 N N . ALA A 1 327 ? 15.426 -1.238 -32.308 1.00 86.44 327 ALA A N 1
ATOM 2478 C CA . ALA A 1 327 ? 15.406 -1.679 -30.912 1.00 86.44 327 ALA A CA 1
ATOM 2479 C C . ALA A 1 327 ? 14.827 -3.097 -30.755 1.00 86.44 327 ALA A C 1
ATOM 2481 O O . ALA A 1 327 ? 15.392 -3.929 -30.042 1.00 86.44 327 ALA A O 1
ATOM 2482 N N . ARG A 1 328 ? 13.731 -3.413 -31.461 1.00 87.56 328 ARG A N 1
ATOM 2483 C CA . ARG A 1 328 ? 13.142 -4.765 -31.480 1.00 87.56 328 ARG A CA 1
ATOM 2484 C C . ARG A 1 328 ? 14.117 -5.796 -32.040 1.00 87.56 328 ARG A C 1
ATOM 2486 O O . ARG A 1 328 ? 14.213 -6.889 -31.481 1.00 87.56 328 ARG A O 1
ATOM 2493 N N . LEU A 1 329 ? 14.830 -5.458 -33.116 1.00 86.94 329 LEU A N 1
ATOM 2494 C CA . LEU A 1 329 ? 15.867 -6.320 -33.677 1.00 86.94 329 LEU A CA 1
ATOM 2495 C C . LEU A 1 329 ? 16.977 -6.559 -32.649 1.00 86.94 329 LEU A C 1
ATOM 2497 O O . LEU A 1 329 ? 17.262 -7.714 -32.351 1.00 86.94 329 LEU A O 1
ATOM 2501 N N . ALA A 1 330 ? 17.514 -5.492 -32.050 1.00 85.81 330 ALA A N 1
ATOM 2502 C CA . ALA A 1 330 ? 18.588 -5.572 -31.062 1.00 85.81 330 ALA A CA 1
ATOM 2503 C C . ALA A 1 330 ? 18.220 -6.458 -29.859 1.00 85.81 330 ALA A C 1
ATOM 2505 O O . ALA A 1 330 ? 19.010 -7.316 -29.471 1.00 85.81 330 ALA A O 1
ATOM 2506 N N . LEU A 1 331 ? 17.003 -6.318 -29.317 1.00 86.38 331 LEU A N 1
ATOM 2507 C CA . LEU A 1 331 ? 16.515 -7.156 -28.213 1.00 86.38 331 LEU A CA 1
ATOM 2508 C C . LEU A 1 331 ? 16.339 -8.624 -28.626 1.00 86.38 331 LEU A C 1
ATOM 2510 O O . LEU A 1 331 ? 16.661 -9.536 -27.863 1.00 86.38 331 LEU A O 1
ATOM 2514 N N . ARG A 1 332 ? 15.876 -8.880 -29.854 1.00 86.50 332 ARG A N 1
ATOM 2515 C CA . ARG A 1 332 ? 15.711 -10.250 -30.360 1.00 86.50 332 ARG A CA 1
ATOM 2516 C C . ARG A 1 332 ? 17.027 -10.933 -30.707 1.00 86.50 332 ARG A C 1
ATOM 2518 O O . ARG A 1 332 ? 17.094 -12.157 -30.608 1.00 86.50 332 ARG A O 1
ATOM 2525 N N . THR A 1 333 ? 18.048 -10.173 -31.089 1.00 85.62 333 THR A N 1
ATOM 2526 C CA . THR A 1 333 ? 19.407 -10.668 -31.357 1.00 85.62 333 THR A CA 1
ATOM 2527 C C . THR A 1 333 ? 20.325 -10.576 -30.143 1.00 85.62 333 THR A C 1
ATOM 2529 O O . THR A 1 333 ? 21.507 -10.894 -30.263 1.00 85.62 333 THR A O 1
ATOM 2532 N N . GLN A 1 334 ? 19.813 -10.129 -28.993 1.00 83.31 334 GLN A N 1
ATOM 2533 C CA . GLN A 1 334 ? 20.616 -9.951 -27.793 1.00 83.31 334 GLN A CA 1
ATOM 2534 C C . GLN A 1 334 ? 21.259 -11.273 -27.391 1.00 83.31 334 GLN A C 1
ATOM 2536 O O . GLN A 1 334 ? 20.607 -12.324 -27.389 1.00 83.31 334 GLN A O 1
ATOM 2541 N N . LYS A 1 335 ? 22.542 -11.193 -27.047 1.00 82.25 335 LYS A N 1
ATOM 2542 C CA . LYS A 1 335 ? 23.332 -12.340 -26.637 1.00 82.25 335 LYS A CA 1
ATOM 2543 C C . LYS A 1 335 ? 23.490 -12.388 -25.118 1.00 82.25 335 LYS A C 1
ATOM 2545 O O . LYS A 1 335 ? 23.643 -11.352 -24.479 1.00 82.25 335 LYS A O 1
ATOM 2550 N N . GLY A 1 336 ? 23.410 -13.586 -24.553 1.00 74.69 336 GLY A N 1
ATOM 2551 C CA . GLY A 1 336 ? 23.715 -13.883 -23.162 1.00 74.69 336 GLY A CA 1
ATOM 2552 C C . GLY A 1 336 ? 25.217 -14.055 -22.927 1.00 74.69 336 GLY A C 1
ATOM 2553 O O . GLY A 1 336 ? 26.038 -13.814 -23.810 1.00 74.69 336 GLY A O 1
ATOM 2554 N N . ILE A 1 337 ? 25.566 -14.516 -21.726 1.00 73.25 337 ILE A N 1
ATOM 2555 C CA . ILE A 1 337 ? 26.949 -14.605 -21.224 1.00 73.25 337 ILE A CA 1
ATOM 2556 C C . ILE A 1 337 ? 27.844 -15.491 -22.115 1.00 73.25 337 ILE A C 1
ATOM 2558 O O . ILE A 1 337 ? 29.030 -15.219 -22.258 1.00 73.25 337 ILE A O 1
ATOM 2562 N N . GLU A 1 338 ? 27.275 -16.512 -22.763 1.00 71.38 338 GLU A N 1
ATOM 2563 C CA . GLU A 1 338 ? 27.997 -17.443 -23.648 1.00 71.38 338 GLU A CA 1
ATOM 2564 C C . GLU A 1 338 ? 27.862 -17.106 -25.148 1.00 71.38 338 GLU A C 1
ATOM 2566 O O . GLU A 1 338 ? 27.929 -17.990 -26.000 1.00 71.38 338 GLU A O 1
ATOM 2571 N N . ASP A 1 339 ? 27.622 -15.834 -25.492 1.00 73.69 339 ASP A N 1
ATOM 2572 C CA . ASP A 1 339 ? 27.432 -15.358 -26.879 1.00 73.69 339 ASP A CA 1
ATOM 2573 C C . ASP A 1 339 ? 26.227 -16.014 -27.601 1.00 73.69 339 ASP A C 1
ATOM 2575 O O . ASP A 1 339 ? 26.124 -16.043 -28.831 1.00 73.69 339 ASP A O 1
ATOM 2579 N N . ARG A 1 340 ? 25.268 -16.535 -26.827 1.00 76.75 340 ARG A N 1
ATOM 2580 C CA . ARG A 1 340 ? 24.047 -17.188 -27.320 1.00 76.75 340 ARG A CA 1
ATOM 2581 C C . ARG A 1 340 ? 22.848 -16.257 -27.329 1.00 76.75 340 ARG A C 1
ATOM 2583 O O . ARG A 1 340 ? 22.722 -15.409 -26.461 1.00 76.75 340 ARG A O 1
ATOM 2590 N N . ILE A 1 341 ? 21.956 -16.407 -28.306 1.00 79.31 341 ILE A N 1
ATOM 2591 C CA . ILE A 1 341 ? 20.809 -15.507 -28.467 1.00 79.31 341 ILE A CA 1
ATOM 2592 C C . ILE A 1 341 ? 19.709 -15.854 -27.454 1.00 79.31 341 ILE A C 1
ATOM 2594 O O . ILE A 1 341 ? 19.025 -16.864 -27.609 1.00 79.31 341 ILE A O 1
ATOM 2598 N N . ILE A 1 342 ? 19.453 -14.945 -26.509 1.00 79.50 342 ILE A N 1
ATOM 2599 C CA . ILE A 1 342 ? 18.445 -15.103 -25.441 1.00 79.50 342 ILE A CA 1
ATOM 2600 C C . ILE A 1 342 ? 17.004 -14.781 -25.886 1.00 79.50 342 ILE A C 1
ATOM 2602 O O . ILE A 1 342 ? 16.059 -14.951 -25.118 1.00 79.50 342 ILE A O 1
ATOM 2606 N N . ARG A 1 343 ? 16.811 -14.333 -27.138 1.00 73.50 343 ARG A N 1
ATOM 2607 C CA . ARG A 1 343 ? 15.506 -14.086 -27.794 1.00 73.50 343 ARG A CA 1
ATOM 2608 C C . ARG A 1 343 ? 14.514 -13.287 -26.932 1.00 73.50 343 ARG A C 1
ATOM 2610 O O . ARG A 1 343 ? 13.343 -13.656 -26.805 1.00 73.50 343 ARG A O 1
ATOM 2617 N N . VAL A 1 344 ? 14.958 -12.163 -26.369 1.00 82.75 344 VAL A N 1
ATOM 2618 C CA . VAL A 1 344 ? 14.091 -11.294 -25.561 1.00 82.75 344 VAL A CA 1
ATOM 2619 C C . VAL A 1 344 ? 12.979 -10.721 -26.441 1.00 82.75 344 VAL A C 1
ATOM 2621 O O . VAL A 1 344 ? 13.234 -10.101 -27.473 1.00 82.75 344 VAL A O 1
ATOM 2624 N N . THR A 1 345 ? 11.721 -10.940 -26.047 1.00 84.94 345 THR A N 1
ATOM 2625 C CA . THR A 1 345 ? 10.564 -10.351 -26.733 1.00 84.94 345 THR A CA 1
ATOM 2626 C C . THR A 1 345 ? 10.129 -9.090 -25.984 1.00 84.94 345 THR A C 1
ATOM 2628 O O . THR A 1 345 ? 9.674 -9.206 -24.843 1.00 84.94 345 THR A O 1
ATOM 2631 N N . PRO A 1 346 ? 10.269 -7.890 -26.579 1.00 85.88 346 PRO A N 1
ATOM 2632 C CA . PRO A 1 346 ? 9.841 -6.652 -25.935 1.00 85.88 346 PRO A CA 1
ATOM 2633 C C . PRO A 1 346 ? 8.323 -6.639 -25.738 1.00 85.88 346 PRO A C 1
ATOM 2635 O O . PRO A 1 346 ? 7.579 -6.982 -26.656 1.00 85.88 346 PRO A O 1
ATOM 2638 N N . LYS A 1 347 ? 7.874 -6.231 -24.545 1.00 86.75 347 LYS A N 1
ATOM 2639 C CA . LYS A 1 347 ? 6.448 -6.160 -24.178 1.00 86.75 347 LYS A CA 1
ATOM 2640 C C . LYS A 1 347 ? 5.972 -4.747 -23.842 1.00 86.75 347 LYS A C 1
ATOM 2642 O O . LYS A 1 347 ? 4.850 -4.399 -24.185 1.00 86.75 347 LYS A O 1
ATOM 2647 N N . TYR A 1 348 ? 6.808 -3.956 -23.176 1.00 88.44 348 TYR A N 1
ATOM 2648 C CA . TYR A 1 348 ? 6.463 -2.616 -22.710 1.00 88.44 348 TYR A CA 1
ATOM 2649 C C . TYR A 1 348 ? 7.505 -1.609 -23.188 1.00 88.44 348 TYR A C 1
ATOM 2651 O O . TYR A 1 348 ? 8.690 -1.939 -23.266 1.00 88.44 348 TYR A O 1
ATOM 2659 N N . LEU A 1 349 ? 7.052 -0.391 -23.472 1.00 87.75 349 LEU A N 1
ATOM 2660 C CA . LEU A 1 349 ? 7.890 0.771 -23.732 1.00 87.75 349 LEU A CA 1
ATOM 2661 C C . LEU A 1 349 ? 7.603 1.795 -22.632 1.00 87.75 349 LEU A C 1
ATOM 2663 O O . LEU A 1 349 ? 6.457 2.190 -22.441 1.00 87.75 349 LEU A O 1
ATOM 2667 N N . LEU A 1 350 ? 8.634 2.178 -21.881 1.00 86.75 350 LEU A N 1
ATOM 2668 C CA . LEU A 1 350 ? 8.520 3.222 -20.868 1.00 86.75 350 LEU A CA 1
ATOM 2669 C C . LEU A 1 350 ? 8.806 4.572 -21.524 1.00 86.75 350 LEU A C 1
ATOM 2671 O O . LEU A 1 350 ? 9.893 4.763 -22.068 1.00 86.75 350 LEU A O 1
ATOM 2675 N N . VAL A 1 351 ? 7.851 5.496 -21.443 1.00 86.69 351 VAL A N 1
ATOM 2676 C CA . VAL A 1 351 ? 7.980 6.852 -21.986 1.00 86.69 351 VAL A CA 1
ATOM 2677 C C . VAL A 1 351 ? 7.571 7.899 -20.956 1.00 86.69 351 VAL A C 1
ATOM 2679 O O . VAL A 1 351 ? 6.682 7.639 -20.141 1.00 86.69 351 VAL A O 1
ATOM 2682 N N . PRO A 1 352 ? 8.203 9.085 -20.964 1.00 84.38 352 PRO A N 1
ATOM 2683 C CA . PRO A 1 352 ? 7.685 10.224 -20.225 1.00 84.38 352 PRO A CA 1
ATOM 2684 C C . PRO A 1 352 ? 6.373 10.714 -20.867 1.00 84.38 352 PRO A C 1
ATOM 2686 O O . PRO A 1 352 ? 6.218 10.586 -22.084 1.00 84.38 352 PRO A O 1
ATOM 2689 N N . PRO A 1 353 ? 5.473 11.364 -20.104 1.00 85.69 353 PRO A N 1
ATOM 2690 C CA . PRO A 1 353 ? 4.185 11.842 -20.626 1.00 85.69 353 PRO A CA 1
ATOM 2691 C C . PRO A 1 353 ? 4.303 12.756 -21.855 1.00 85.69 353 PRO A C 1
ATOM 2693 O O . PRO A 1 353 ? 3.447 12.755 -22.727 1.00 85.69 353 PRO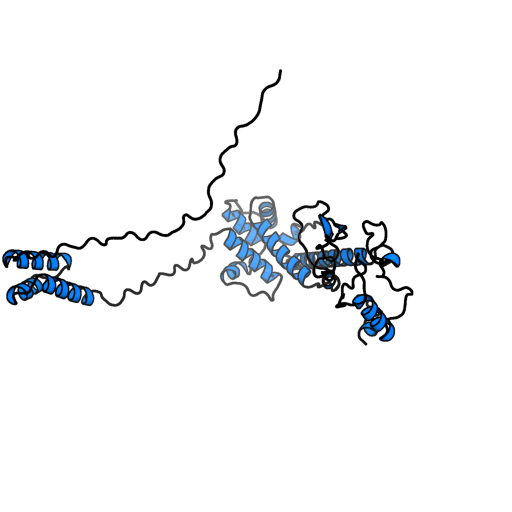 A O 1
ATOM 2696 N N . ALA A 1 354 ? 5.395 13.520 -21.964 1.00 87.56 354 ALA A N 1
ATOM 2697 C CA . ALA A 1 354 ? 5.633 14.411 -23.100 1.00 87.56 354 ALA A CA 1
ATOM 2698 C C . ALA A 1 354 ? 5.810 13.681 -24.447 1.00 87.56 354 ALA A C 1
ATOM 2700 O O . ALA A 1 354 ? 5.620 14.301 -25.488 1.00 87.56 354 ALA A O 1
ATOM 2701 N N . LEU A 1 355 ? 6.180 12.395 -24.431 1.00 86.44 355 LEU A N 1
ATOM 2702 C CA . LEU A 1 355 ? 6.442 11.582 -25.627 1.00 86.44 355 LEU A CA 1
ATOM 2703 C C . LEU A 1 355 ? 5.386 10.485 -25.839 1.00 86.44 355 LEU A C 1
ATOM 2705 O O . LEU A 1 355 ? 5.568 9.617 -26.688 1.00 86.44 355 LEU A O 1
ATOM 2709 N N . GLU A 1 356 ? 4.291 10.505 -25.076 1.00 85.69 356 GLU A N 1
ATOM 2710 C CA . GLU A 1 356 ? 3.246 9.474 -25.122 1.00 85.69 356 GLU A CA 1
ATOM 2711 C C . GLU A 1 356 ? 2.621 9.368 -26.520 1.00 85.69 356 GLU A C 1
ATOM 2713 O O . GLU A 1 356 ? 2.660 8.305 -27.134 1.00 85.69 356 GLU A O 1
ATOM 2718 N N . THR A 1 357 ? 2.184 10.492 -27.094 1.00 86.50 357 THR A N 1
ATOM 2719 C CA . THR A 1 357 ? 1.605 10.536 -28.448 1.00 86.50 357 THR A CA 1
ATOM 2720 C C . THR A 1 357 ? 2.578 10.073 -29.536 1.00 86.50 357 THR A C 1
ATOM 2722 O O . THR A 1 357 ? 2.155 9.538 -30.558 1.00 86.50 357 THR A O 1
ATOM 2725 N N . GLU A 1 358 ? 3.882 10.298 -29.360 1.00 86.25 358 GLU A N 1
ATOM 2726 C CA . GLU A 1 358 ? 4.899 9.832 -30.314 1.00 86.25 358 GLU A CA 1
ATOM 2727 C C . GLU A 1 358 ? 5.117 8.319 -30.227 1.00 86.25 358 GLU A C 1
ATOM 2729 O O . GLU A 1 358 ? 5.492 7.703 -31.219 1.00 86.25 358 GLU A O 1
ATOM 2734 N N . ALA A 1 359 ? 4.873 7.723 -29.060 1.00 85.31 359 ALA A N 1
ATOM 2735 C CA . ALA A 1 359 ? 5.015 6.293 -28.822 1.00 85.31 359 ALA A CA 1
ATOM 2736 C C . ALA A 1 359 ? 3.766 5.469 -29.182 1.00 85.31 359 ALA A C 1
ATOM 2738 O O . ALA A 1 359 ? 3.886 4.257 -29.361 1.00 85.31 359 ALA A O 1
ATOM 2739 N N . GLU A 1 360 ? 2.587 6.097 -29.251 1.00 84.81 360 GLU A N 1
ATOM 2740 C CA . GLU A 1 360 ? 1.317 5.446 -29.621 1.00 84.81 360 GLU A CA 1
ATOM 2741 C C . GLU A 1 360 ? 1.078 5.332 -31.131 1.00 84.81 360 GLU A C 1
ATOM 2743 O O . GLU A 1 360 ? 0.295 4.480 -31.559 1.00 84.81 360 GLU A O 1
ATOM 2748 N N . ARG A 1 361 ? 1.705 6.208 -31.921 1.00 76.75 361 ARG A N 1
ATOM 2749 C CA . ARG A 1 361 ? 1.673 6.154 -33.388 1.00 76.75 361 ARG A CA 1
ATOM 2750 C C . ARG A 1 361 ? 2.407 4.922 -33.895 1.00 76.75 361 ARG A C 1
ATOM 2752 O O . ARG A 1 361 ? 1.886 4.336 -34.871 1.00 76.75 361 ARG A O 1
#

Secondary structure (DSSP, 8-state):
-------PPPPPPPS------PPP-PPPPP-------HHHHHHHHHHHHHHTT--HHHHHHHHHTT--HHHHHHHHHHHHHHHS-S--------------TT-HHHHHHHHHHHHHHHH-TTSPPPTGGGGGTT--HHHHHHHHHHHTT---TT--HHHHHHHHHHTT-THHHHHHHHHHHHHHHHHHTS--GGGGGSPP---SSSSPEEEEEEPPPPPPPPPPTT---PPPP--EEEEEE------------HHHHHTT-HHHHHHHHHHHHHHHHHHHHHHHHHHHHHHHHT-SB-TTSSBSS-GGGT-S-SS---S-HHHHHHHHHHHHT-B-TTS-B-----------GGGHHHHH-

pLDDT: mean 77.99, std 15.77, range [31.05, 93.62]

Radius of gyration: 40.94 Å; chains: 1; bounding box: 102×98×72 Å

Organism: NCBI:txid55518